Protein AF-A0A9P6FYV0-F1 (afdb_monomer)

Radius of gyration: 47.53 Å; Cα contacts (8 Å, |Δi|>4): 33; chains: 1; bounding box: 135×74×133 Å

Sequence (295 aa):
MTLSSEIQSVQEVLNNLTNSIKSDTKLGLDDTFSSVIAQHNLAQAVQQAAQAAAQEAQNAQKPQAKSDEESQELVSQPQGQENQSQTAQSSQHHHQPGPHEELERIAQQHQQEQQHHQDQDQHQYQQQQDDSIAAQVIHVNSLESDSSSTLATVSIAATTPAPAVTKPVPGSDEWHRLRKDNHKEVERRRRENINDGITEISKMVPSSEKNKGSILKEAVKYIRTLQETNRQLSIEAEATVNLQFEKEKAILEKSVAETELQNLTARHEILKREYEELRQQVDEQQAAKKLKTEQ

Secondary structure (DSSP, 8-state):
--HHHHHHHHHHHHHHHHHHHHHHTTSSHHHHHHHHHHHHHHHHHHHHHHHHHHHHHHHTT----------------------------------PPPHHHHHHHHHHHHHHHHHHHHHHHHHHHHHHHHHHHHHHHHHTTS------------------------PPPTTSHHHHHHHHHHHHHHHHHHHHHHHHHHHHHHHHSTT--S-HHHHHHHHHHHHHHHHHHHHHHHHHHHHHHHHHHHHHHHHHHHHHHHHHHHHHHHHHHHHHHHHHHHHHHHHHHHHHHHHHH--

Foldseek 3Di:
DPPVVVVVVVVVVVVVVVVVVVVVVPPPPVVVVVVVVVVVVVVVVVVVVVVVVVVVVVVVPDDDDDDDDDDDDDDDDDDDDDDDDDDDDDDDDDDDDDPVVVVVVVVVVVVVVVVVVVVVVVVVVVVVVVVVVVVVVVPVVPPDDDDDDDDDDDDDDDDDDDPPPPQPDPPDPVNVVVVVVVVVVVVVVVVVVVVVVLVVLQVVFPPQDPDSVSSVVSSVVVVVVVVVVVVVVVVVVVVVVVVVVVVVVVVVVVVVVVVVVVVVVVVVVVVVVVVVVVVVVVVVVVVVVVVVVVD

Organism: NCBI:txid979761

pLDDT: mean 70.6, std 23.41, range [25.17, 98.44]

Structure (mmCIF, N/CA/C/O backbone):
data_AF-A0A9P6FYV0-F1
#
_entry.id   AF-A0A9P6FYV0-F1
#
loop_
_atom_site.group_PDB
_atom_site.id
_atom_site.type_symbol
_atom_site.label_atom_id
_atom_site.label_alt_id
_atom_site.label_comp_id
_atom_site.label_asym_id
_atom_site.label_entity_id
_atom_site.label_seq_id
_atom_site.pdbx_PDB_ins_code
_atom_site.Cartn_x
_atom_site.Cartn_y
_atom_site.Cartn_z
_atom_site.occupancy
_atom_site.B_iso_or_equiv
_atom_site.auth_seq_id
_atom_site.auth_comp_id
_atom_site.auth_asym_id
_atom_site.auth_atom_id
_atom_site.pdbx_PDB_model_num
ATOM 1 N N . MET A 1 1 ? -41.228 -35.103 13.959 1.00 50.28 1 MET A N 1
ATOM 2 C CA . MET A 1 1 ? -39.991 -35.862 13.657 1.00 50.28 1 MET A CA 1
ATOM 3 C C . MET A 1 1 ? -38.904 -34.998 12.989 1.00 50.28 1 MET A C 1
ATOM 5 O O . MET A 1 1 ? -37.963 -35.555 12.454 1.00 50.28 1 MET A O 1
ATOM 9 N N . THR A 1 2 ? -38.969 -33.660 13.049 1.00 55.09 2 THR A N 1
ATOM 10 C CA . THR A 1 2 ? -38.123 -32.759 12.230 1.00 55.09 2 THR A CA 1
ATOM 11 C C . THR A 1 2 ? -36.984 -32.064 12.987 1.00 55.09 2 THR A C 1
ATOM 13 O O . THR A 1 2 ? -35.970 -31.744 12.387 1.00 55.09 2 THR A O 1
ATOM 16 N N . LEU A 1 3 ? -37.090 -31.898 14.309 1.00 48.34 3 LEU A N 1
ATOM 17 C CA . LEU A 1 3 ? -36.063 -31.204 15.105 1.00 48.34 3 LEU A CA 1
ATOM 18 C C . LEU A 1 3 ? -34.785 -32.033 15.319 1.00 48.34 3 LEU A C 1
ATOM 20 O O . LEU A 1 3 ? -33.700 -31.483 15.468 1.00 48.34 3 LEU A O 1
ATOM 24 N N . SER A 1 4 ? -34.887 -33.366 15.315 1.00 51.41 4 SER A N 1
ATOM 25 C CA . SER A 1 4 ? -33.730 -34.233 15.583 1.00 51.41 4 SER A CA 1
ATOM 26 C C . SER A 1 4 ? -32.768 -34.335 14.393 1.00 51.41 4 SER A C 1
ATOM 28 O O . SER A 1 4 ? -31.579 -34.551 14.604 1.00 51.41 4 SER A O 1
ATOM 30 N N . SER A 1 5 ? -33.263 -34.163 13.161 1.00 55.72 5 SER A N 1
ATOM 31 C CA . SER A 1 5 ? -32.440 -34.189 11.944 1.00 55.72 5 SER A CA 1
ATOM 32 C C . SER A 1 5 ? -31.673 -32.883 11.728 1.00 55.72 5 SER A C 1
ATOM 34 O O . SER A 1 5 ? -30.538 -32.911 11.264 1.00 55.72 5 SER A O 1
ATOM 36 N N . GLU A 1 6 ? -32.254 -31.742 12.110 1.00 55.97 6 GLU A N 1
ATOM 37 C CA . GLU A 1 6 ? -31.576 -30.438 12.036 1.00 55.97 6 GLU A CA 1
ATOM 38 C C . GLU A 1 6 ? -30.438 -30.334 13.057 1.00 55.97 6 GLU A C 1
ATOM 40 O O . GLU A 1 6 ? -29.355 -29.856 12.725 1.00 55.97 6 GLU A O 1
ATOM 45 N N . ILE A 1 7 ? -30.628 -30.873 14.267 1.00 59.06 7 ILE A N 1
ATOM 46 C CA . ILE A 1 7 ? -29.569 -30.917 15.286 1.00 59.06 7 ILE A CA 1
ATOM 47 C C . ILE A 1 7 ? -28.408 -31.813 14.829 1.00 59.06 7 ILE A C 1
ATOM 49 O O . ILE A 1 7 ? -27.253 -31.422 14.975 1.00 59.06 7 ILE A O 1
ATOM 53 N N . GLN A 1 8 ? -28.691 -32.965 14.209 1.00 57.41 8 GLN A N 1
ATOM 54 C CA . GLN A 1 8 ? -27.646 -33.841 13.662 1.00 57.41 8 GLN A CA 1
ATOM 55 C C . GLN A 1 8 ? -26.836 -33.163 12.547 1.00 57.41 8 GLN A C 1
ATOM 57 O O . GLN A 1 8 ? -25.613 -33.287 12.534 1.00 57.41 8 GLN A O 1
ATOM 62 N N . SER A 1 9 ? -27.486 -32.383 11.678 1.00 70.12 9 SER A N 1
ATOM 63 C CA . SER A 1 9 ? -26.811 -31.631 10.612 1.00 70.12 9 SER A CA 1
ATOM 64 C C . SER A 1 9 ? -25.882 -30.539 11.158 1.00 70.12 9 SER A C 1
ATOM 66 O O . SER A 1 9 ? -24.740 -30.417 10.715 1.00 70.12 9 SER A O 1
ATOM 68 N N . VAL A 1 10 ? -26.315 -29.788 12.176 1.00 67.50 10 VAL A N 1
ATOM 69 C CA . VAL A 1 10 ? -25.477 -28.756 12.817 1.00 67.50 10 VAL A CA 1
ATOM 70 C C . VAL A 1 10 ? -24.271 -29.382 13.524 1.00 67.50 10 VAL A C 1
ATOM 72 O O . VAL A 1 10 ? -23.160 -28.854 13.459 1.00 67.50 10 VAL A O 1
ATOM 75 N N . GLN A 1 11 ? -24.461 -30.538 14.158 1.00 66.50 11 GLN A N 1
ATOM 76 C CA . GLN A 1 11 ? -23.390 -31.256 14.847 1.00 66.50 11 GLN A CA 1
ATOM 77 C C . GLN A 1 11 ? -22.351 -31.825 13.866 1.00 66.50 11 GLN A C 1
ATOM 79 O O . GLN A 1 11 ? -21.157 -31.837 14.165 1.00 66.50 11 GLN A O 1
ATOM 84 N N . GLU A 1 12 ? -22.780 -32.229 12.671 1.00 73.56 12 GLU A N 1
ATOM 85 C CA . GLU A 1 12 ? -21.902 -32.685 11.591 1.00 73.56 12 GLU A CA 1
ATOM 86 C C . GLU A 1 12 ? -21.072 -31.533 10.997 1.00 73.56 12 GLU A C 1
ATOM 88 O O . GLU A 1 12 ? -19.865 -31.679 10.789 1.00 73.56 12 GLU A O 1
ATOM 93 N N . VAL A 1 13 ? -21.670 -30.346 10.834 1.00 70.94 13 VAL A N 1
ATOM 94 C CA . VAL A 1 13 ? -20.957 -29.130 10.399 1.00 70.94 13 VAL A CA 1
ATOM 95 C C . VAL A 1 13 ? -19.906 -28.699 11.426 1.00 70.94 13 VAL A C 1
ATOM 97 O O . VAL A 1 13 ? -18.770 -28.400 11.054 1.00 70.94 13 VAL A O 1
ATOM 100 N N . LEU A 1 14 ? -20.238 -28.723 12.721 1.00 70.25 14 LEU A N 1
ATOM 101 C CA . LEU A 1 14 ? -19.297 -28.373 13.792 1.00 70.25 14 LEU A CA 1
ATOM 102 C C . LEU A 1 14 ? -18.139 -29.372 13.907 1.00 70.25 14 LEU A C 1
ATOM 104 O O . LEU A 1 14 ? -16.990 -28.969 14.118 1.00 70.25 14 LEU A O 1
ATOM 108 N N . ASN A 1 15 ? -18.413 -30.663 13.719 1.00 68.69 15 ASN A N 1
ATOM 109 C CA . ASN A 1 15 ? -17.375 -31.692 13.715 1.00 68.69 15 ASN A CA 1
ATOM 110 C C . ASN A 1 15 ? -16.439 -31.550 12.507 1.00 68.69 15 ASN A C 1
ATOM 112 O O . ASN A 1 15 ? -15.223 -31.662 12.665 1.00 68.69 15 ASN A O 1
ATOM 116 N N . ASN A 1 16 ? -16.970 -31.225 11.325 1.00 69.88 16 ASN A N 1
ATOM 117 C CA . ASN A 1 16 ? -16.156 -30.969 10.135 1.00 69.88 16 ASN A CA 1
ATOM 118 C C . ASN A 1 16 ? -15.290 -29.712 10.282 1.00 69.88 16 ASN A C 1
ATOM 120 O O . ASN A 1 16 ? -14.105 -29.748 9.950 1.00 69.88 16 ASN A O 1
ATOM 124 N N . LEU A 1 17 ? -15.830 -28.636 10.861 1.00 61.69 17 LEU A N 1
ATOM 125 C CA . LEU A 1 17 ? -15.068 -27.413 11.125 1.00 61.69 17 LEU A CA 1
ATOM 126 C C . LEU A 1 17 ? -13.945 -27.657 12.147 1.00 61.69 17 LEU A C 1
ATOM 128 O O . LEU A 1 17 ? -12.808 -27.238 11.941 1.00 61.69 17 LEU A O 1
ATOM 132 N N . THR A 1 18 ? -14.232 -28.417 13.207 1.00 68.56 18 THR A N 1
ATOM 133 C CA . THR A 1 18 ? -13.240 -28.786 14.232 1.00 68.56 18 THR A CA 1
ATOM 134 C C . THR A 1 18 ? -12.126 -29.664 13.659 1.00 68.56 18 THR A C 1
ATOM 136 O O . THR A 1 18 ? -10.959 -29.497 14.016 1.00 68.56 18 THR A O 1
ATOM 139 N N . ASN A 1 19 ? -12.461 -30.588 12.755 1.00 61.38 19 ASN A N 1
ATOM 140 C CA . ASN A 1 19 ? -11.474 -31.435 12.090 1.00 61.38 19 ASN A CA 1
ATOM 141 C C . ASN A 1 19 ? -10.617 -30.646 11.086 1.00 61.38 19 ASN A C 1
ATOM 143 O O . ASN A 1 19 ? -9.415 -30.890 11.030 1.00 61.38 19 ASN A O 1
ATOM 147 N N . SER A 1 20 ? -11.192 -29.660 10.384 1.00 61.47 20 SER A N 1
ATOM 148 C CA . SER A 1 20 ? -10.453 -28.760 9.482 1.00 61.47 20 SER A CA 1
ATOM 149 C C . SER A 1 20 ? -9.452 -27.876 10.239 1.00 61.47 20 SER A C 1
ATOM 151 O O . SER A 1 20 ? -8.295 -27.761 9.845 1.00 61.47 20 SER A O 1
ATOM 153 N N . ILE A 1 21 ? -9.853 -27.326 11.391 1.00 57.94 21 ILE A N 1
ATOM 154 C CA . ILE A 1 21 ? -8.973 -26.508 12.246 1.00 57.94 21 ILE A CA 1
ATOM 155 C C . ILE A 1 21 ? -7.830 -27.357 12.839 1.00 57.94 21 ILE A C 1
ATOM 157 O O . ILE A 1 21 ? -6.688 -26.904 12.956 1.00 57.94 21 ILE A O 1
ATOM 161 N N . LYS A 1 22 ? -8.105 -28.623 13.179 1.00 57.41 22 LYS A N 1
ATOM 162 C CA . LYS A 1 22 ? -7.077 -29.566 13.654 1.00 57.41 22 LYS A CA 1
ATOM 163 C C . LYS A 1 22 ? -6.126 -30.039 12.552 1.00 57.41 22 LYS A C 1
ATOM 165 O O . LYS A 1 22 ? -5.000 -30.416 12.867 1.00 57.41 22 LYS A O 1
ATOM 170 N N . SER A 1 23 ? -6.545 -30.051 11.285 1.00 56.22 23 SER A N 1
ATOM 171 C CA . SER A 1 23 ? -5.646 -30.368 10.169 1.00 56.22 23 SER A CA 1
ATOM 172 C C . SER A 1 23 ? -4.775 -29.181 9.758 1.00 56.22 23 SER A C 1
ATOM 174 O O . SER A 1 23 ? -3.610 -29.398 9.427 1.00 56.22 23 SER A O 1
ATOM 176 N N . ASP A 1 24 ? -5.283 -27.948 9.858 1.00 49.06 24 ASP A N 1
ATOM 177 C CA . ASP A 1 24 ? -4.526 -26.735 9.501 1.00 49.06 24 ASP A CA 1
ATOM 178 C C . ASP A 1 24 ? -3.454 -26.370 10.538 1.00 49.06 24 ASP A C 1
ATOM 180 O O . ASP A 1 24 ? -2.375 -25.903 10.180 1.00 49.06 24 ASP A O 1
ATOM 184 N N . THR A 1 25 ? -3.668 -26.702 11.814 1.00 52.28 25 THR A N 1
ATOM 185 C CA . THR A 1 25 ? -2.643 -26.561 12.871 1.00 52.28 25 THR A CA 1
ATOM 186 C C . THR A 1 25 ? -1.465 -27.537 12.727 1.00 52.28 25 THR A C 1
ATOM 188 O O . THR A 1 25 ? -0.468 -27.405 13.429 1.00 52.28 25 THR A O 1
ATOM 191 N N . LYS A 1 26 ? -1.522 -28.504 11.798 1.00 48.66 26 LYS A N 1
ATOM 192 C CA . LYS A 1 26 ? -0.419 -29.445 11.527 1.00 48.66 26 LYS A CA 1
ATOM 193 C C . LYS A 1 26 ? 0.512 -28.993 10.390 1.00 48.66 26 LYS A C 1
ATOM 195 O O . LYS A 1 26 ? 1.487 -29.683 10.094 1.00 48.66 26 LYS A O 1
ATOM 200 N N . LEU A 1 27 ? 0.250 -27.846 9.761 1.00 49.62 27 LEU A N 1
ATOM 201 C CA . LEU A 1 27 ? 1.118 -27.257 8.738 1.00 49.62 27 LEU A CA 1
ATOM 202 C C . LEU A 1 27 ? 2.013 -26.162 9.338 1.00 49.62 27 LEU A C 1
ATOM 204 O O . LEU A 1 27 ? 1.786 -24.992 9.080 1.00 49.62 27 LEU A O 1
ATOM 208 N N . GLY A 1 28 ? 3.029 -26.546 10.122 1.00 50.47 28 GLY A N 1
ATOM 209 C CA . GLY A 1 28 ? 4.330 -25.851 10.278 1.00 50.47 28 GLY A CA 1
ATOM 210 C C . GLY A 1 28 ? 4.386 -24.324 10.493 1.00 50.47 28 GLY A C 1
ATOM 211 O O . GLY A 1 28 ? 5.438 -23.719 10.263 1.00 50.47 28 GLY A O 1
ATOM 212 N N . LEU A 1 29 ? 3.292 -23.680 10.895 1.00 52.44 29 LEU A N 1
ATOM 213 C CA . LEU A 1 29 ? 3.197 -22.224 11.026 1.00 52.44 29 LEU A CA 1
ATOM 214 C C . LEU A 1 29 ? 3.848 -21.724 12.321 1.00 52.44 29 LEU A C 1
ATOM 216 O O . LEU A 1 29 ? 4.407 -20.628 12.327 1.00 52.44 29 LEU A O 1
ATOM 220 N N . ASP A 1 30 ? 3.867 -22.541 13.375 1.00 56.38 30 ASP A N 1
ATOM 221 C CA . ASP A 1 30 ? 4.411 -22.164 14.685 1.00 56.38 30 ASP A CA 1
ATOM 222 C C . ASP A 1 30 ? 5.943 -22.012 14.677 1.00 56.38 30 ASP A C 1
ATOM 224 O O . ASP A 1 30 ? 6.475 -21.060 15.254 1.00 56.38 30 ASP A O 1
ATOM 228 N N . ASP A 1 31 ? 6.656 -22.884 13.953 1.00 53.81 31 ASP A N 1
ATOM 229 C CA . ASP A 1 31 ? 8.121 -22.821 13.830 1.00 53.81 31 ASP A CA 1
ATOM 230 C C . ASP A 1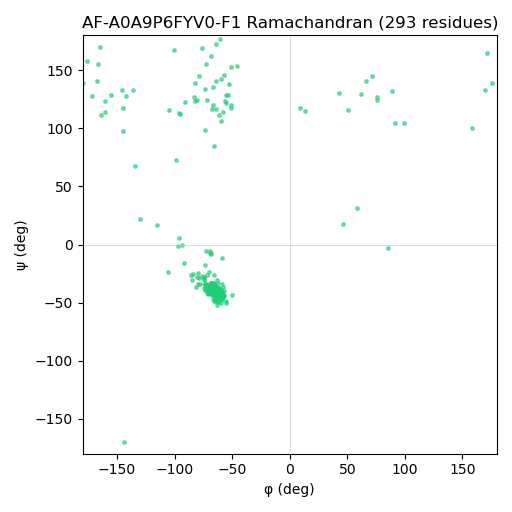 31 ? 8.566 -21.678 12.909 1.00 53.81 31 ASP A C 1
ATOM 232 O O . ASP A 1 31 ? 9.546 -20.983 13.188 1.00 53.81 31 ASP A O 1
ATOM 236 N N . THR A 1 32 ? 7.816 -21.430 11.833 1.00 60.78 32 THR A N 1
ATOM 237 C CA . THR A 1 32 ? 8.132 -20.363 10.873 1.00 60.78 32 THR A CA 1
ATOM 238 C C . THR A 1 32 ? 7.870 -18.987 11.483 1.00 60.78 32 THR A C 1
ATOM 240 O O . THR A 1 32 ? 8.700 -18.087 11.367 1.00 60.78 32 THR A O 1
ATOM 243 N N . PHE A 1 33 ? 6.754 -18.818 12.196 1.00 55.19 33 PHE A N 1
ATOM 244 C CA . PHE A 1 33 ? 6.418 -17.552 12.844 1.00 55.19 33 PHE A CA 1
ATOM 245 C C . PHE A 1 33 ? 7.340 -17.254 14.035 1.00 55.19 33 PHE A C 1
ATOM 247 O O . PHE A 1 33 ? 7.844 -16.137 14.158 1.00 55.19 33 PHE A O 1
ATOM 254 N N . SER A 1 34 ? 7.660 -18.265 14.851 1.00 63.75 34 SER A N 1
ATOM 255 C CA . SER A 1 34 ? 8.643 -18.120 15.934 1.00 63.75 34 SER A CA 1
ATOM 256 C C . SER A 1 34 ? 10.040 -17.791 15.400 1.00 63.75 34 SER A C 1
ATOM 258 O O . SER A 1 34 ? 10.733 -16.949 15.973 1.00 63.75 34 SER A O 1
ATOM 260 N N . SER A 1 35 ? 10.442 -18.392 14.273 1.00 64.62 35 SER A N 1
ATOM 261 C CA . SER A 1 35 ? 11.709 -18.082 13.602 1.00 64.62 35 SER A CA 1
ATOM 262 C C . SER A 1 35 ? 11.748 -16.643 13.080 1.00 64.62 35 SER A C 1
ATOM 264 O O . SER A 1 35 ? 12.728 -15.940 13.323 1.00 64.62 35 SER A O 1
ATOM 266 N N . VAL A 1 36 ? 10.668 -16.163 12.454 1.00 72.19 36 VAL A N 1
ATOM 267 C CA . VAL A 1 36 ? 10.564 -14.780 11.960 1.00 72.19 36 VAL A CA 1
ATOM 268 C C . VAL A 1 36 ? 10.616 -13.767 13.108 1.00 72.19 36 VAL A C 1
ATOM 270 O O . VAL A 1 36 ? 11.327 -12.767 13.004 1.00 72.19 36 VAL A O 1
ATOM 273 N N . ILE A 1 37 ? 9.942 -14.034 14.231 1.00 69.69 37 ILE A N 1
ATOM 274 C CA . ILE A 1 37 ? 10.006 -13.167 15.419 1.00 69.69 37 ILE A CA 1
ATOM 275 C C . ILE A 1 37 ? 11.409 -13.173 16.036 1.00 69.69 37 ILE A C 1
ATOM 277 O O . ILE A 1 37 ? 11.942 -12.110 16.364 1.00 69.69 37 ILE A O 1
ATOM 281 N N . ALA A 1 38 ? 12.049 -14.339 16.151 1.00 67.81 38 ALA A N 1
ATOM 282 C CA . ALA A 1 38 ? 13.421 -14.432 16.647 1.00 67.81 38 ALA A CA 1
ATOM 283 C C . ALA A 1 38 ? 14.406 -13.668 15.744 1.00 67.81 38 ALA A C 1
ATOM 285 O O . ALA A 1 38 ? 15.284 -12.957 16.238 1.00 67.81 38 ALA A O 1
ATOM 286 N N . GLN A 1 39 ? 14.225 -13.754 14.424 1.00 69.62 39 GLN A N 1
ATOM 287 C CA . GLN A 1 39 ? 15.049 -13.055 13.441 1.00 69.62 39 GLN A CA 1
ATOM 288 C C . GLN A 1 39 ? 14.826 -11.534 13.482 1.00 69.62 39 GLN A C 1
ATOM 290 O O . GLN A 1 39 ? 15.790 -10.772 13.388 1.00 69.62 39 GLN A O 1
ATOM 295 N N . HIS A 1 40 ? 13.586 -11.084 13.699 1.00 78.88 40 HIS A N 1
ATOM 296 C CA . HIS A 1 40 ? 13.256 -9.669 13.876 1.00 78.88 40 HIS A CA 1
ATOM 297 C C . HIS A 1 40 ? 13.882 -9.083 15.152 1.00 78.88 40 HIS A C 1
ATOM 299 O O . HIS A 1 40 ? 14.506 -8.021 15.106 1.00 78.88 40 HIS A O 1
ATOM 305 N N . ASN A 1 41 ? 13.796 -9.802 16.274 1.00 77.06 41 ASN A N 1
ATOM 306 C CA . ASN A 1 41 ? 14.374 -9.366 17.547 1.00 77.06 41 ASN A CA 1
ATOM 307 C C . ASN A 1 41 ? 15.910 -9.309 17.494 1.00 77.06 41 ASN A C 1
ATOM 309 O O . ASN A 1 41 ? 16.514 -8.367 18.007 1.00 77.06 41 ASN A O 1
ATOM 313 N N . LEU A 1 42 ? 16.551 -10.277 16.827 1.00 78.88 42 LEU A N 1
ATOM 314 C CA . LEU A 1 42 ? 18.002 -10.269 16.627 1.00 78.88 42 LEU A CA 1
ATOM 315 C C . LEU A 1 42 ? 18.445 -9.084 15.755 1.00 78.88 42 LEU A C 1
ATOM 317 O O . LEU A 1 42 ? 19.424 -8.413 16.083 1.00 78.88 42 LEU A O 1
ATOM 321 N N . ALA A 1 43 ? 17.709 -8.788 14.680 1.00 75.19 43 ALA A N 1
ATOM 322 C CA . ALA A 1 43 ? 17.990 -7.640 13.822 1.00 75.19 43 ALA A CA 1
ATOM 323 C C . ALA A 1 43 ? 17.867 -6.306 14.583 1.00 75.19 43 ALA A C 1
ATOM 325 O O . ALA A 1 43 ? 18.736 -5.442 14.444 1.00 75.19 43 ALA A O 1
ATOM 326 N N . GLN A 1 44 ? 16.850 -6.158 15.442 1.00 81.94 44 GLN A N 1
ATOM 327 C CA . GLN A 1 44 ? 16.704 -4.974 16.297 1.00 81.94 44 GLN A CA 1
ATOM 328 C C . GLN A 1 44 ? 17.862 -4.821 17.293 1.00 81.94 44 GLN A C 1
ATOM 330 O O . GLN A 1 44 ? 18.388 -3.718 17.446 1.00 81.94 44 GLN A O 1
ATOM 335 N N . ALA A 1 45 ? 18.304 -5.908 17.932 1.00 76.88 45 ALA A N 1
ATOM 336 C CA . ALA A 1 45 ? 19.421 -5.867 18.880 1.00 76.88 45 ALA A CA 1
ATOM 337 C C . ALA A 1 45 ? 20.743 -5.455 18.205 1.00 76.88 45 ALA A C 1
ATOM 339 O O . ALA A 1 45 ? 21.487 -4.629 18.737 1.00 76.88 45 ALA A O 1
ATOM 340 N N . VAL A 1 46 ? 21.012 -5.969 16.999 1.00 80.06 46 VAL A N 1
ATOM 341 C CA . VAL A 1 46 ? 22.193 -5.585 16.204 1.00 80.06 46 VAL A CA 1
ATOM 342 C C . VAL A 1 46 ? 22.134 -4.106 15.810 1.00 80.06 46 VAL A C 1
ATOM 344 O O . VAL A 1 46 ? 23.144 -3.404 15.884 1.00 80.06 46 VAL A O 1
ATOM 347 N N . GLN A 1 47 ? 20.954 -3.603 15.446 1.00 77.81 47 GLN A N 1
ATOM 348 C CA . GLN A 1 47 ? 20.773 -2.201 15.077 1.00 77.81 47 GLN A CA 1
ATOM 349 C C . GLN A 1 47 ? 20.970 -1.253 16.272 1.00 77.81 47 GLN A C 1
ATOM 351 O O . GLN A 1 47 ? 21.598 -0.204 16.118 1.00 77.81 47 GLN A O 1
ATOM 356 N N . GLN A 1 48 ? 20.510 -1.635 17.466 1.00 78.81 48 GLN A N 1
ATOM 357 C CA . GLN A 1 48 ? 20.740 -0.873 18.699 1.00 78.81 48 GLN A CA 1
ATOM 358 C C . GLN A 1 48 ? 22.220 -0.869 19.108 1.00 78.81 48 GLN A C 1
ATOM 360 O O . GLN A 1 48 ? 22.754 0.184 19.458 1.00 78.81 48 GLN A O 1
ATOM 365 N N . ALA A 1 49 ? 22.915 -2.007 18.995 1.00 75.25 49 ALA A N 1
ATOM 366 C CA . ALA A 1 49 ? 24.348 -2.092 19.280 1.00 75.25 49 ALA A CA 1
ATOM 367 C C . ALA A 1 49 ? 25.187 -1.232 18.315 1.00 75.25 49 ALA A C 1
ATOM 369 O O . ALA A 1 49 ? 26.110 -0.538 18.742 1.00 75.25 49 ALA A O 1
ATOM 370 N N . ALA A 1 50 ? 24.831 -1.210 17.026 1.00 74.94 50 ALA A N 1
ATOM 371 C CA . ALA A 1 50 ? 25.490 -0.362 16.034 1.00 74.94 50 ALA A CA 1
ATOM 372 C C . ALA A 1 50 ? 25.278 1.139 16.308 1.00 74.94 50 ALA A C 1
ATOM 374 O O . ALA A 1 50 ? 26.198 1.940 16.136 1.00 74.94 50 ALA A O 1
ATOM 375 N N . GLN A 1 51 ? 24.086 1.528 16.772 1.00 76.50 51 GLN A N 1
ATOM 376 C CA . GLN A 1 51 ? 23.792 2.910 17.161 1.00 76.50 51 GLN A CA 1
ATOM 377 C C . GLN A 1 51 ? 24.551 3.332 18.427 1.00 76.50 51 GLN A C 1
ATOM 379 O O . GLN A 1 51 ? 25.066 4.448 18.472 1.00 76.50 51 GLN A O 1
ATOM 384 N N . ALA A 1 52 ? 24.680 2.443 19.417 1.00 75.81 52 ALA A N 1
ATOM 385 C CA . ALA A 1 52 ? 25.463 2.699 20.627 1.00 75.81 52 ALA A CA 1
ATOM 386 C C . ALA A 1 52 ? 26.960 2.880 20.312 1.00 75.81 52 ALA A C 1
ATOM 388 O O . ALA A 1 52 ? 27.564 3.858 20.751 1.00 75.81 52 ALA A O 1
ATOM 389 N N . ALA A 1 53 ? 27.532 2.019 19.463 1.00 73.75 53 ALA A N 1
ATOM 390 C CA . ALA A 1 53 ? 28.925 2.140 19.023 1.00 73.75 53 ALA A CA 1
ATOM 391 C C . ALA A 1 53 ? 29.183 3.433 18.220 1.00 73.75 53 ALA A C 1
ATOM 393 O O . ALA A 1 53 ? 30.228 4.069 18.366 1.00 73.75 53 ALA A O 1
ATOM 394 N N . ALA A 1 54 ? 28.216 3.870 17.404 1.00 73.44 54 ALA A N 1
ATOM 395 C CA . ALA A 1 54 ? 28.307 5.134 16.674 1.00 73.44 54 ALA A CA 1
ATOM 396 C C . ALA A 1 54 ? 28.248 6.363 17.604 1.00 73.44 54 ALA A C 1
ATOM 398 O O . ALA A 1 54 ? 28.920 7.363 17.342 1.00 73.44 54 ALA A O 1
ATOM 399 N N . GLN A 1 55 ? 27.484 6.291 18.699 1.00 72.62 55 GLN A N 1
ATOM 400 C CA . GLN A 1 55 ? 27.450 7.340 19.723 1.00 72.62 55 GLN A CA 1
ATOM 401 C C . GLN A 1 55 ? 28.755 7.395 20.528 1.00 72.62 55 GLN A C 1
ATOM 403 O O . GLN A 1 55 ? 29.251 8.488 20.797 1.00 72.62 55 GLN A O 1
ATOM 408 N N . GLU A 1 56 ? 29.356 6.247 20.849 1.00 68.94 56 GLU A N 1
ATOM 409 C CA . GLU A 1 56 ? 30.657 6.167 21.531 1.00 68.94 56 GLU A CA 1
ATOM 410 C C . GLU A 1 56 ? 31.790 6.761 20.677 1.00 68.94 56 GLU A C 1
ATOM 412 O O . GLU A 1 56 ? 32.598 7.549 21.174 1.00 68.94 56 GLU A O 1
ATOM 417 N N . ALA A 1 57 ? 31.783 6.488 19.368 1.00 65.19 57 ALA A N 1
ATOM 418 C CA . ALA A 1 57 ? 32.731 7.073 18.420 1.00 65.19 57 ALA A CA 1
ATOM 419 C C . ALA A 1 57 ? 32.575 8.601 18.280 1.00 65.19 57 ALA A C 1
ATOM 421 O O . ALA A 1 57 ? 33.571 9.310 18.145 1.00 65.19 57 ALA A O 1
ATOM 422 N N . GLN A 1 58 ? 31.348 9.131 18.363 1.00 62.69 58 GLN A N 1
ATOM 423 C CA . GLN A 1 58 ? 31.111 10.582 18.354 1.00 62.69 58 GLN A CA 1
ATOM 424 C C . GLN A 1 58 ? 31.495 11.260 19.680 1.00 62.69 58 GLN A C 1
ATOM 426 O O . GLN A 1 58 ? 31.909 12.420 19.676 1.00 62.69 58 GLN A O 1
ATOM 431 N N . ASN A 1 59 ? 31.405 10.553 20.811 1.00 57.84 59 ASN A N 1
ATOM 432 C CA . ASN A 1 59 ? 31.748 11.104 22.125 1.00 57.84 59 ASN A CA 1
ATOM 433 C C . ASN A 1 59 ? 33.269 11.124 22.389 1.00 57.84 59 ASN A C 1
ATOM 435 O O . ASN A 1 59 ? 33.750 11.976 23.135 1.00 57.84 59 ASN A O 1
ATOM 439 N N . ALA A 1 60 ? 34.042 10.254 21.727 1.00 56.75 60 ALA A N 1
ATOM 440 C CA . ALA A 1 60 ? 35.508 10.218 21.803 1.00 56.75 60 ALA A CA 1
ATOM 441 C C . ALA A 1 60 ? 36.216 11.373 21.057 1.00 56.75 60 ALA A C 1
ATOM 443 O O . ALA A 1 60 ? 37.435 11.507 21.146 1.00 56.75 60 ALA A O 1
ATOM 444 N N . GLN A 1 61 ? 35.476 12.224 20.333 1.00 50.69 61 GLN A N 1
ATOM 445 C CA . GLN A 1 61 ? 36.039 13.272 19.470 1.00 50.69 61 GLN A CA 1
ATOM 446 C C . GLN A 1 61 ? 35.711 14.708 19.915 1.00 50.69 61 GLN A C 1
ATOM 448 O O . GLN A 1 61 ? 35.894 15.658 19.151 1.00 50.69 61 GLN A O 1
ATOM 453 N N . LYS A 1 62 ? 35.273 14.900 21.167 1.00 42.72 62 LYS A N 1
ATOM 454 C CA . LYS A 1 62 ? 35.068 16.230 21.760 1.00 42.72 62 LYS A CA 1
ATOM 455 C C . LYS A 1 62 ? 36.299 16.644 22.589 1.00 42.72 62 LYS A C 1
ATOM 457 O O . LYS A 1 62 ? 36.542 16.035 23.628 1.00 42.72 62 LYS A O 1
ATOM 462 N N . PRO A 1 63 ? 37.074 17.675 22.196 1.00 43.31 63 PRO A N 1
ATOM 463 C CA . PRO A 1 63 ? 38.178 18.163 23.018 1.00 43.31 63 PRO A CA 1
ATOM 464 C C . PRO A 1 63 ? 37.635 18.792 24.311 1.00 43.31 63 PRO A C 1
ATOM 466 O O . PRO A 1 63 ? 36.851 19.744 24.271 1.00 43.31 63 PRO A O 1
ATOM 469 N N . GLN A 1 64 ? 38.039 18.243 25.461 1.00 35.44 64 GLN A N 1
ATOM 470 C CA . GLN A 1 64 ? 37.787 18.825 26.779 1.00 35.44 64 GLN A CA 1
ATOM 471 C C . GLN A 1 64 ? 38.515 20.169 26.895 1.00 35.44 64 GLN A C 1
ATOM 473 O O . GLN A 1 64 ? 39.741 20.239 26.862 1.00 35.44 64 GLN A O 1
ATOM 478 N N . ALA A 1 65 ? 37.744 21.243 27.048 1.00 34.91 65 ALA A N 1
ATOM 479 C CA . ALA A 1 65 ? 38.239 22.561 27.407 1.00 34.91 65 ALA A CA 1
ATOM 480 C C . ALA A 1 65 ? 37.909 22.851 28.879 1.00 34.91 65 ALA A C 1
ATOM 482 O O . ALA A 1 65 ? 36.735 23.023 29.196 1.00 34.91 65 ALA A O 1
ATOM 483 N N . LYS A 1 66 ? 38.977 22.997 29.686 1.00 37.41 66 LYS A N 1
ATOM 484 C CA . LYS A 1 66 ? 39.078 23.636 31.023 1.00 37.41 66 LYS A CA 1
ATOM 485 C C . LYS A 1 66 ? 38.309 22.921 32.154 1.00 37.41 66 LYS A C 1
ATOM 487 O O . LYS A 1 66 ? 37.226 22.408 31.936 1.00 37.41 66 LYS A O 1
ATOM 492 N N . SER A 1 67 ? 38.817 22.818 33.377 1.00 34.44 67 SER A N 1
ATOM 493 C CA . SER A 1 67 ? 39.617 23.756 34.174 1.00 34.44 67 SER A CA 1
ATOM 494 C C . SER A 1 67 ? 40.196 23.023 35.385 1.00 34.44 67 SER A C 1
ATOM 496 O O . SER A 1 67 ? 39.433 22.296 36.004 1.00 34.44 67 SER A O 1
ATOM 498 N N . ASP A 1 68 ? 41.442 23.302 35.769 1.00 33.09 68 ASP A N 1
ATOM 499 C CA . ASP A 1 68 ? 41.862 23.239 37.173 1.00 33.09 68 ASP A CA 1
ATOM 500 C C . ASP A 1 68 ? 42.845 24.385 37.455 1.00 33.09 68 ASP A C 1
ATOM 502 O O . ASP A 1 68 ? 43.787 24.636 36.697 1.00 33.09 68 ASP A O 1
ATOM 506 N N . GLU A 1 69 ? 42.522 25.128 38.510 1.00 35.88 69 GLU A N 1
ATOM 507 C CA . GLU A 1 69 ? 43.338 26.132 39.183 1.00 35.88 69 GLU A CA 1
ATOM 508 C C . GLU A 1 69 ? 44.439 25.442 39.998 1.00 35.88 69 GLU A C 1
ATOM 510 O O . GLU A 1 69 ? 44.130 24.554 40.779 1.00 35.88 69 GLU A O 1
ATOM 515 N N . GLU A 1 70 ? 45.686 25.911 39.915 1.00 33.59 70 GLU A N 1
ATOM 516 C CA . GLU A 1 70 ? 46.477 26.246 41.108 1.00 33.59 70 GLU A CA 1
ATOM 517 C C . GLU A 1 70 ? 47.727 27.061 40.741 1.00 33.59 70 GLU A C 1
ATOM 519 O O . GLU A 1 70 ? 48.179 27.098 39.598 1.00 33.59 70 GLU A O 1
ATOM 524 N N . SER A 1 71 ? 48.193 27.827 41.721 1.00 31.02 71 SER A N 1
ATOM 525 C CA . SER A 1 71 ? 48.944 29.073 41.574 1.00 31.02 71 SER A CA 1
ATOM 526 C C . SER A 1 71 ? 50.462 28.923 41.762 1.00 31.02 71 SER A C 1
ATOM 528 O O . SER A 1 71 ? 50.909 27.972 42.387 1.00 31.02 71 SER A O 1
ATOM 530 N N . GLN A 1 72 ? 51.188 29.989 41.372 1.00 30.28 72 GLN A N 1
ATOM 531 C CA . GLN A 1 72 ? 52.571 30.361 41.760 1.00 30.28 72 GLN A CA 1
ATOM 532 C C . GLN A 1 72 ? 53.663 29.513 41.064 1.00 30.28 72 GLN A C 1
ATOM 534 O O . GLN A 1 72 ? 53.588 28.301 41.019 1.00 30.28 72 GLN A O 1
ATOM 539 N N . GLU A 1 73 ? 54.681 30.064 40.396 1.00 31.67 73 GLU A N 1
ATOM 540 C CA . GLU A 1 73 ? 55.661 31.033 40.890 1.00 31.67 73 GLU A CA 1
ATOM 541 C C . GLU A 1 73 ? 56.447 31.704 39.727 1.00 31.67 73 GLU A C 1
ATOM 543 O O . GLU A 1 73 ? 56.347 31.342 38.557 1.00 31.67 73 GLU A O 1
ATOM 548 N N . LEU A 1 74 ? 57.204 32.732 40.099 1.00 31.00 74 LEU A N 1
ATOM 549 C CA . LEU A 1 74 ? 57.939 33.747 39.345 1.00 31.00 74 LEU A CA 1
ATOM 550 C C . LEU A 1 74 ? 59.016 33.286 38.317 1.00 31.00 74 LEU A C 1
ATOM 552 O O . LEU A 1 74 ? 59.868 32.461 38.616 1.00 31.00 74 LEU A O 1
ATOM 556 N N . VAL A 1 75 ? 59.106 34.080 37.232 1.00 29.88 75 VAL A N 1
ATOM 557 C CA . VAL A 1 75 ? 60.329 34.743 36.694 1.00 29.88 75 VAL A CA 1
ATOM 558 C C . VAL A 1 75 ? 61.255 34.031 35.672 1.00 29.88 75 VAL A C 1
ATOM 560 O O . VAL A 1 75 ? 61.760 32.937 35.875 1.00 29.88 75 VAL A O 1
ATOM 563 N N . SER A 1 76 ? 61.565 34.825 34.628 1.00 29.52 76 SER A N 1
ATOM 564 C CA . SER A 1 76 ? 62.733 34.839 33.716 1.00 29.52 76 SER A CA 1
ATOM 565 C C . SER A 1 76 ? 62.730 34.048 32.393 1.00 29.52 76 SER A C 1
ATOM 567 O O . SER A 1 76 ? 63.015 32.861 32.318 1.00 29.52 76 SER A O 1
ATOM 569 N N . GLN A 1 77 ? 62.555 34.819 31.312 1.00 26.11 77 GLN A N 1
ATOM 570 C CA . GLN A 1 77 ? 63.275 34.739 30.021 1.00 26.11 77 GLN A CA 1
ATOM 571 C C . GLN A 1 77 ? 64.806 34.965 30.214 1.00 26.11 77 GLN A C 1
ATOM 573 O O . GLN A 1 77 ? 65.167 35.415 31.303 1.00 26.11 77 GLN A O 1
ATOM 578 N N . PRO A 1 78 ? 65.707 34.881 29.197 1.00 43.34 78 PRO A N 1
ATOM 579 C CA . PRO A 1 78 ? 65.599 34.375 27.810 1.00 43.34 78 PRO A CA 1
ATOM 580 C C . PRO A 1 78 ? 66.885 33.640 27.284 1.00 43.34 78 PRO A C 1
ATOM 582 O O . PRO A 1 78 ? 67.849 33.461 28.014 1.00 43.34 78 PRO A O 1
ATOM 585 N N . GLN A 1 79 ? 66.911 33.347 25.966 1.00 25.58 79 GLN A N 1
ATOM 586 C CA . GLN A 1 79 ? 68.085 33.082 25.085 1.00 25.58 79 GLN A CA 1
ATOM 587 C C . GLN A 1 79 ? 68.837 31.751 25.295 1.00 25.58 79 GLN A C 1
ATOM 589 O O . GLN A 1 79 ? 68.970 31.269 26.404 1.00 25.58 79 GLN A O 1
ATOM 594 N N . GLY A 1 80 ? 69.386 31.068 24.290 1.00 25.17 80 GLY A N 1
ATOM 595 C CA . GLY A 1 80 ? 69.596 31.284 22.857 1.00 25.17 80 GLY A CA 1
ATOM 596 C C . GLY A 1 80 ? 70.507 30.144 22.345 1.00 25.17 80 GLY A C 1
ATOM 597 O O . GLY A 1 80 ? 71.070 29.439 23.173 1.00 25.17 80 GLY A O 1
ATOM 598 N N . GLN A 1 81 ? 70.584 29.965 21.014 1.00 29.12 81 GLN A N 1
ATOM 599 C CA . GLN A 1 81 ? 71.786 29.635 20.197 1.00 29.12 81 GLN A CA 1
ATOM 600 C C . GLN A 1 81 ? 72.774 28.564 20.740 1.00 29.12 81 GLN A C 1
ATOM 602 O O . GLN A 1 81 ? 73.256 28.661 21.851 1.00 29.12 81 GLN A O 1
ATOM 607 N N . GLU A 1 82 ? 73.235 27.528 20.035 1.00 28.27 82 GLU A N 1
ATOM 608 C CA . GLU A 1 82 ? 73.875 27.458 18.711 1.00 28.27 82 GLU A CA 1
ATOM 609 C C . GLU A 1 82 ? 74.419 26.005 18.573 1.00 28.27 82 GLU A C 1
ATOM 611 O O . GLU A 1 82 ? 74.849 25.411 19.554 1.00 28.27 82 GLU A O 1
ATOM 616 N N . ASN A 1 83 ? 74.191 25.325 17.446 1.00 28.95 83 ASN A N 1
ATOM 617 C CA . ASN A 1 83 ? 75.163 24.981 16.387 1.00 28.95 83 ASN A CA 1
ATOM 618 C C . ASN A 1 83 ? 76.175 23.832 16.646 1.00 28.95 83 ASN A C 1
ATOM 620 O O . ASN A 1 83 ? 77.028 23.922 17.514 1.00 28.95 83 ASN A O 1
ATOM 624 N N . GLN A 1 84 ? 76.136 22.863 15.711 1.00 31.17 84 GLN A N 1
ATOM 625 C CA . GLN A 1 84 ? 77.235 22.057 15.125 1.00 31.17 84 GLN A CA 1
ATOM 626 C C . GLN A 1 84 ? 78.053 21.149 16.073 1.00 31.17 84 GLN A C 1
ATOM 628 O O . GLN A 1 84 ? 78.644 21.581 17.049 1.00 31.17 84 GLN A O 1
ATOM 633 N N . SER A 1 85 ? 78.256 19.861 15.782 1.00 29.28 85 SER A N 1
ATOM 634 C CA . SER A 1 85 ? 79.179 19.398 14.733 1.00 29.28 85 SER A CA 1
ATOM 635 C C . SER A 1 85 ? 79.132 17.871 14.565 1.00 29.28 85 SER A C 1
ATOM 637 O O . SER A 1 85 ? 78.769 17.129 15.471 1.00 29.28 85 SER A O 1
ATOM 639 N N . GLN A 1 86 ? 79.563 17.445 13.382 1.00 34.22 86 GLN A N 1
ATOM 640 C CA . GLN A 1 86 ? 79.766 16.090 12.862 1.00 34.22 86 GLN A CA 1
ATOM 641 C C . GLN A 1 86 ? 80.613 15.173 13.767 1.00 34.22 86 GLN A C 1
ATOM 643 O O . GLN A 1 86 ? 81.531 15.657 14.418 1.00 34.22 86 GLN A O 1
ATOM 648 N N . THR A 1 87 ? 80.397 13.850 13.697 1.00 32.28 87 THR A N 1
ATOM 649 C CA . THR A 1 87 ? 81.425 12.812 13.421 1.00 32.28 87 THR A CA 1
ATOM 650 C C . THR A 1 87 ? 80.734 11.453 13.231 1.00 32.28 87 THR A C 1
ATOM 652 O O . THR A 1 87 ? 79.934 11.026 14.057 1.00 32.28 87 THR A O 1
ATOM 655 N N . ALA A 1 88 ? 81.033 10.781 12.120 1.00 35.03 88 ALA A N 1
ATOM 656 C CA . ALA A 1 88 ? 80.582 9.431 11.804 1.00 35.03 88 ALA A CA 1
ATOM 657 C C . ALA A 1 88 ? 81.472 8.377 12.480 1.00 35.03 88 ALA A C 1
ATOM 659 O O . ALA A 1 88 ? 82.691 8.510 12.411 1.00 35.03 88 ALA A O 1
ATOM 660 N N . GLN A 1 89 ? 80.887 7.301 13.024 1.00 32.50 89 GLN A N 1
ATOM 661 C CA . GLN A 1 89 ? 81.520 5.974 13.085 1.00 32.50 89 GLN A CA 1
ATOM 662 C C . GLN A 1 89 ? 80.505 4.853 13.396 1.00 32.50 89 GLN A C 1
ATOM 664 O O . GLN A 1 89 ? 79.941 4.765 14.478 1.00 32.50 89 GLN A O 1
ATOM 669 N N . SER A 1 90 ? 80.290 4.019 12.375 1.00 32.50 90 SER A N 1
ATOM 670 C CA . SER A 1 90 ? 79.964 2.584 12.364 1.00 32.50 90 SER A CA 1
ATOM 671 C C . SER A 1 90 ? 79.520 1.906 13.672 1.00 32.50 90 SER A C 1
ATOM 673 O O . SER A 1 90 ? 80.341 1.633 14.543 1.00 32.50 90 SER A O 1
ATOM 675 N N . SER A 1 91 ? 78.264 1.447 13.715 1.00 31.06 91 SER A N 1
ATOM 676 C CA . SER A 1 91 ? 77.862 0.212 14.411 1.00 31.06 91 SER A CA 1
ATOM 677 C C . SER A 1 91 ? 76.579 -0.346 13.787 1.00 31.06 91 SER A C 1
ATOM 679 O O . SER A 1 91 ? 75.609 0.375 13.572 1.00 31.06 91 SER A O 1
ATOM 681 N N . GLN A 1 92 ? 76.615 -1.631 13.437 1.00 44.31 92 GLN A N 1
ATOM 682 C CA . GLN A 1 92 ? 75.509 -2.404 12.876 1.00 44.31 92 GLN A CA 1
ATOM 683 C C . GLN A 1 92 ? 74.280 -2.347 13.793 1.00 44.31 92 GLN A C 1
ATOM 685 O O . GLN A 1 92 ? 74.345 -2.814 14.925 1.00 44.31 92 GLN A O 1
ATOM 690 N N . HIS A 1 93 ? 73.144 -1.865 13.285 1.00 36.50 93 HIS A N 1
ATOM 691 C CA . HIS A 1 93 ? 71.836 -2.230 13.823 1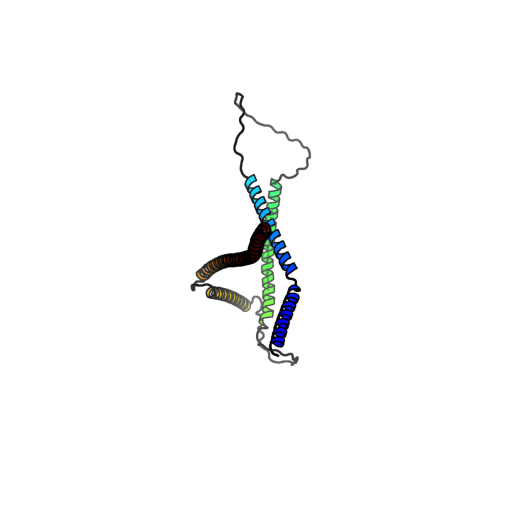.00 36.50 93 HIS A CA 1
ATOM 692 C C . HIS A 1 93 ? 70.788 -2.304 12.707 1.00 36.50 93 HIS A C 1
ATOM 694 O O . HIS A 1 93 ? 70.697 -1.457 11.821 1.00 36.50 93 HIS A O 1
ATOM 700 N N . HIS A 1 94 ? 70.038 -3.395 12.757 1.00 41.72 94 HIS A N 1
ATOM 701 C CA . HIS A 1 94 ? 68.879 -3.752 11.953 1.00 41.72 94 HIS A CA 1
ATOM 702 C C . HIS A 1 94 ? 67.850 -2.601 11.950 1.00 41.72 94 HIS A C 1
ATOM 704 O O . HIS A 1 94 ? 67.362 -2.232 13.015 1.00 41.72 94 HIS A O 1
ATOM 710 N N . HIS A 1 95 ? 67.548 -2.009 10.788 1.00 42.09 95 HIS A N 1
ATOM 711 C CA . HIS A 1 95 ? 66.531 -0.958 10.667 1.00 42.09 95 HIS A CA 1
ATOM 712 C C . HIS A 1 95 ? 65.203 -1.581 10.243 1.00 42.09 95 HIS A C 1
ATOM 714 O O . HIS A 1 95 ? 65.062 -2.086 9.131 1.00 42.09 95 HIS A O 1
ATOM 720 N N . GLN A 1 96 ? 64.242 -1.539 11.156 1.00 43.12 96 GLN A N 1
ATOM 721 C CA . GLN A 1 96 ? 62.833 -1.756 10.869 1.00 43.12 96 GLN A CA 1
ATOM 722 C C . GLN A 1 96 ? 62.272 -0.441 10.297 1.00 43.12 96 GLN A C 1
ATOM 724 O O . GLN A 1 96 ? 62.462 0.598 10.935 1.00 43.12 96 GLN A O 1
ATOM 729 N N . PRO A 1 97 ? 61.657 -0.435 9.099 1.00 45.69 97 PRO A N 1
ATOM 730 C CA . PRO A 1 97 ? 61.157 0.798 8.502 1.00 45.69 97 PRO A CA 1
ATOM 731 C C . PRO A 1 97 ? 60.003 1.349 9.343 1.00 45.69 97 PRO A C 1
ATOM 733 O O . PRO A 1 97 ? 59.137 0.607 9.806 1.00 45.69 97 PRO A O 1
ATOM 736 N N . GLY A 1 98 ? 60.022 2.660 9.582 1.00 49.12 98 GLY A N 1
ATOM 737 C CA . GLY A 1 98 ? 58.940 3.351 10.273 1.00 49.12 98 GLY A CA 1
ATOM 738 C C . GLY A 1 98 ? 57.659 3.386 9.425 1.00 49.12 98 GLY A C 1
ATOM 739 O O . GLY A 1 98 ? 57.723 3.247 8.201 1.00 49.12 98 GLY A O 1
ATOM 740 N N . PRO A 1 99 ? 56.495 3.653 10.045 1.00 58.81 99 PRO A N 1
ATOM 741 C CA . PRO A 1 99 ? 55.169 3.543 9.420 1.00 58.81 99 PRO A CA 1
ATOM 742 C C . PRO A 1 99 ? 54.951 4.426 8.176 1.00 58.81 99 PRO A C 1
ATOM 744 O O . PRO A 1 99 ? 53.976 4.241 7.455 1.00 58.81 99 PRO A O 1
ATOM 747 N N . HIS A 1 100 ? 55.847 5.377 7.897 1.00 50.31 100 HIS A N 1
ATOM 748 C CA . HIS A 1 100 ? 55.750 6.262 6.737 1.00 50.31 100 HIS A CA 1
ATOM 749 C C . HIS A 1 100 ? 56.334 5.651 5.450 1.00 50.31 100 HIS A C 1
ATOM 751 O O . HIS A 1 100 ? 55.845 5.928 4.360 1.00 50.31 100 HIS A O 1
ATOM 757 N N . GLU A 1 101 ? 57.350 4.794 5.563 1.00 56.56 101 GLU A N 1
ATOM 758 C CA . GLU A 1 101 ? 58.042 4.197 4.408 1.00 56.56 101 GLU A CA 1
ATOM 759 C C . GLU A 1 101 ? 57.324 2.925 3.915 1.00 56.56 101 GLU A C 1
ATOM 761 O O . GLU A 1 101 ? 57.354 2.586 2.731 1.00 56.56 101 GLU A O 1
ATOM 766 N N . GLU A 1 102 ? 56.604 2.250 4.817 1.00 56.03 102 GLU A N 1
ATOM 767 C CA . GLU A 1 102 ? 55.734 1.114 4.499 1.00 56.03 102 GLU A CA 1
ATOM 768 C C . GLU A 1 102 ? 54.491 1.552 3.708 1.00 56.03 102 GLU A C 1
ATOM 770 O O . GLU A 1 102 ? 54.143 0.918 2.712 1.00 56.03 102 GLU A O 1
ATOM 775 N N . LEU A 1 103 ? 53.882 2.692 4.065 1.00 61.34 103 LEU A N 1
ATOM 776 C CA . LEU A 1 103 ? 52.757 3.255 3.311 1.00 61.34 103 LEU A CA 1
ATOM 777 C C . LEU A 1 103 ? 53.137 3.606 1.866 1.00 61.34 103 LEU A C 1
ATOM 779 O O . LEU A 1 103 ? 52.346 3.397 0.948 1.00 61.34 103 LEU A O 1
ATOM 783 N N . GLU A 1 104 ? 54.347 4.120 1.655 1.00 69.00 104 GLU A N 1
ATOM 784 C CA . GLU A 1 104 ? 54.814 4.546 0.334 1.00 69.00 104 GLU A CA 1
ATOM 785 C C . GLU A 1 104 ? 55.145 3.345 -0.570 1.00 69.00 104 GLU A C 1
ATOM 787 O O . GLU A 1 104 ? 54.853 3.362 -1.770 1.00 69.00 104 GLU A O 1
ATOM 792 N N . ARG A 1 105 ? 55.633 2.240 0.015 1.00 73.12 105 ARG A N 1
ATOM 793 C CA . ARG A 1 105 ? 55.787 0.953 -0.686 1.00 73.12 105 ARG A CA 1
ATOM 794 C C . ARG A 1 105 ? 54.446 0.311 -1.029 1.00 73.12 105 ARG A C 1
ATOM 796 O O . ARG A 1 105 ? 54.284 -0.164 -2.152 1.00 73.12 105 ARG A O 1
ATOM 803 N N . ILE A 1 106 ? 53.483 0.336 -0.105 1.00 72.75 106 ILE A N 1
ATOM 804 C CA . ILE A 1 106 ? 52.126 -0.173 -0.352 1.00 72.75 106 ILE A CA 1
ATOM 805 C C . ILE A 1 106 ? 51.454 0.643 -1.464 1.00 72.75 106 ILE A C 1
ATOM 807 O O . ILE A 1 106 ? 50.840 0.060 -2.354 1.00 72.75 106 ILE A O 1
ATOM 811 N N . ALA A 1 107 ? 51.623 1.970 -1.479 1.00 72.12 107 ALA A N 1
ATOM 812 C CA . ALA A 1 107 ? 51.092 2.832 -2.534 1.00 72.12 107 ALA A CA 1
ATOM 813 C C . ALA A 1 107 ? 51.710 2.532 -3.914 1.00 72.12 107 ALA A C 1
ATOM 815 O O . ALA A 1 107 ? 50.980 2.456 -4.904 1.00 72.12 107 ALA A O 1
ATOM 816 N N . GLN A 1 108 ? 53.029 2.305 -3.993 1.00 78.50 108 GLN A N 1
ATOM 817 C CA . GLN A 1 108 ? 53.686 1.922 -5.251 1.00 78.50 108 GLN A CA 1
ATOM 818 C C . GLN A 1 108 ? 53.270 0.531 -5.744 1.00 78.50 108 GLN A C 1
ATOM 820 O O . GLN A 1 108 ? 53.063 0.355 -6.946 1.00 78.50 108 GLN A O 1
ATOM 825 N N . GLN A 1 109 ? 53.099 -0.441 -4.843 1.00 77.94 109 GLN A N 1
ATOM 826 C CA . GLN A 1 109 ? 52.622 -1.775 -5.210 1.00 77.94 109 GLN A CA 1
ATOM 827 C C . GLN A 1 109 ? 51.181 -1.727 -5.744 1.00 77.94 109 GLN A C 1
ATOM 829 O O . GLN A 1 109 ? 50.899 -2.288 -6.802 1.00 77.94 109 GLN A O 1
ATOM 834 N N . HIS A 1 110 ? 50.300 -0.967 -5.085 1.00 75.88 110 HIS A N 1
ATOM 835 C CA . HIS A 1 110 ? 48.917 -0.778 -5.531 1.00 75.88 110 HIS A CA 1
ATOM 836 C C . HIS A 1 110 ? 48.834 -0.100 -6.909 1.00 75.88 110 HIS A C 1
ATOM 838 O O . HIS A 1 110 ? 47.937 -0.393 -7.700 1.00 75.88 110 HIS A O 1
ATOM 844 N N . GLN A 1 111 ? 49.774 0.801 -7.219 1.00 75.50 111 GLN A N 1
ATOM 845 C CA . GLN A 1 111 ? 49.822 1.489 -8.508 1.00 75.50 111 GLN A CA 1
ATOM 846 C C . GLN A 1 111 ? 50.293 0.571 -9.650 1.00 75.50 111 GLN A C 1
ATOM 848 O O . GLN A 1 111 ? 49.787 0.689 -10.767 1.00 75.50 111 GLN A O 1
ATOM 853 N N . GLN A 1 112 ? 51.211 -0.366 -9.386 1.00 73.31 112 GLN A N 1
ATOM 854 C CA . GLN A 1 112 ? 51.628 -1.372 -10.374 1.00 73.31 112 GLN A CA 1
ATOM 855 C C . GLN A 1 112 ? 50.546 -2.437 -10.609 1.00 73.31 112 GLN A C 1
ATOM 857 O O . GLN A 1 112 ? 50.300 -2.809 -11.757 1.00 73.31 112 GLN A O 1
ATOM 862 N N . GLU A 1 113 ? 49.841 -2.877 -9.562 1.00 68.38 113 GLU A N 1
ATOM 863 C CA . GLU A 1 113 ? 48.727 -3.829 -9.694 1.00 68.38 113 GLU A CA 1
ATOM 864 C C . GLU A 1 113 ? 47.538 -3.237 -10.474 1.00 68.38 113 GLU A C 1
ATOM 866 O O . GLU A 1 113 ? 46.918 -3.948 -11.269 1.00 68.38 113 GLU A O 1
ATOM 871 N N . GLN A 1 114 ? 47.269 -1.930 -10.339 1.00 65.94 114 GLN A N 1
ATOM 872 C CA . GLN A 1 114 ? 46.248 -1.242 -11.142 1.00 65.94 114 GLN A CA 1
ATOM 873 C C . GLN A 1 114 ? 46.606 -1.166 -12.633 1.00 65.94 114 GLN A C 1
ATOM 875 O O . GLN A 1 114 ? 45.722 -1.336 -13.471 1.00 65.94 114 GLN A O 1
ATOM 880 N N . GLN A 1 115 ? 47.881 -0.960 -12.985 1.00 62.09 115 GLN A N 1
ATOM 881 C CA . GLN A 1 115 ? 48.305 -0.984 -14.393 1.00 62.09 115 GLN A CA 1
ATOM 882 C C . GLN A 1 115 ? 48.197 -2.394 -14.985 1.00 62.09 115 GLN A C 1
ATOM 884 O O . GLN A 1 115 ? 47.744 -2.549 -16.118 1.00 62.09 115 GLN A O 1
ATOM 889 N N . HIS A 1 116 ? 48.530 -3.428 -14.206 1.00 57.69 116 HIS A N 1
ATOM 890 C CA . HIS A 1 116 ? 48.458 -4.806 -14.688 1.00 57.69 116 HIS A CA 1
ATOM 891 C C . HIS A 1 116 ? 47.012 -5.295 -14.888 1.00 57.69 116 HIS A C 1
ATOM 893 O O . HIS A 1 116 ? 46.754 -6.011 -15.855 1.00 57.69 116 HIS A O 1
ATOM 899 N N . HIS A 1 117 ? 46.067 -4.868 -14.037 1.00 58.69 117 HIS A N 1
ATOM 900 C CA . HIS A 1 117 ? 44.632 -5.128 -14.232 1.00 58.69 117 HIS A CA 1
ATOM 901 C C . HIS A 1 117 ? 44.079 -4.437 -15.485 1.00 58.69 117 HIS A C 1
ATOM 903 O O . HIS A 1 117 ? 43.261 -5.019 -16.192 1.00 58.69 117 HIS A O 1
ATOM 909 N N . GLN A 1 118 ? 44.556 -3.231 -15.807 1.00 54.88 118 GLN A N 1
ATOM 910 C CA . GLN A 1 118 ? 44.055 -2.477 -16.957 1.00 54.88 118 GLN A CA 1
ATOM 911 C C . GLN A 1 118 ? 44.440 -3.115 -18.306 1.00 54.88 118 GLN A C 1
ATOM 913 O O . GLN A 1 118 ? 43.623 -3.124 -19.229 1.00 54.88 118 GLN A O 1
ATOM 918 N N . ASP A 1 119 ? 45.638 -3.704 -18.410 1.00 55.69 119 ASP A N 1
ATOM 919 C CA . ASP A 1 119 ? 46.047 -4.486 -19.590 1.00 55.69 119 ASP A CA 1
ATOM 920 C C . ASP A 1 119 ? 45.340 -5.850 -19.657 1.00 55.69 119 ASP A C 1
ATOM 922 O O . ASP A 1 119 ? 44.994 -6.327 -20.742 1.00 55.69 119 ASP A O 1
ATOM 926 N N . GLN A 1 120 ? 45.069 -6.477 -18.506 1.00 55.72 120 GLN A N 1
ATOM 927 C CA . GLN A 1 120 ? 44.372 -7.764 -18.460 1.00 55.72 120 GLN A CA 1
ATOM 928 C C . GLN A 1 120 ? 42.897 -7.631 -18.877 1.00 55.72 120 GLN A C 1
ATOM 930 O O . GLN A 1 120 ? 42.414 -8.455 -19.658 1.00 55.72 120 GLN A O 1
ATOM 935 N N . ASP A 1 121 ? 42.220 -6.550 -18.470 1.00 54.97 121 ASP A N 1
ATOM 936 C CA . ASP A 1 121 ? 40.868 -6.218 -18.932 1.00 54.97 121 ASP A CA 1
ATOM 937 C C . ASP A 1 121 ? 40.844 -5.940 -20.445 1.00 54.97 121 ASP A C 1
ATOM 939 O O . ASP A 1 121 ? 39.966 -6.440 -21.153 1.00 54.97 121 ASP A O 1
ATOM 943 N N . GLN A 1 122 ? 41.827 -5.206 -20.986 1.00 54.31 122 GLN A N 1
ATOM 944 C CA . GLN A 1 122 ? 41.889 -4.934 -22.429 1.00 54.31 122 GLN A CA 1
ATOM 945 C C . GLN A 1 122 ? 42.031 -6.221 -23.257 1.00 54.31 122 GLN A C 1
ATOM 947 O O . GLN A 1 122 ? 41.338 -6.390 -24.266 1.00 54.31 122 GLN A O 1
ATOM 952 N N . HIS A 1 123 ? 42.863 -7.165 -22.808 1.00 56.16 123 HIS A N 1
ATOM 953 C CA . HIS A 1 123 ? 43.009 -8.464 -23.466 1.00 56.16 123 HIS A CA 1
ATOM 954 C C . HIS A 1 123 ? 41.760 -9.349 -23.326 1.00 56.16 123 HIS A C 1
ATOM 956 O O . HIS A 1 123 ? 41.387 -10.023 -24.292 1.00 56.16 123 HIS A O 1
ATOM 962 N N . GLN A 1 124 ? 41.060 -9.300 -22.188 1.00 55.19 124 GLN A N 1
ATOM 963 C CA . GLN A 1 124 ? 39.816 -10.050 -21.991 1.00 55.19 124 GLN A CA 1
ATOM 964 C C . GLN A 1 124 ? 38.667 -9.511 -22.866 1.00 55.19 124 GLN A C 1
ATOM 966 O O . GLN A 1 124 ? 37.902 -10.300 -23.426 1.00 55.19 124 GLN A O 1
ATOM 971 N N . TYR A 1 125 ? 38.589 -8.191 -23.080 1.00 54.44 125 TYR A N 1
ATOM 972 C CA . TYR A 1 125 ? 37.628 -7.579 -24.009 1.00 54.44 125 TYR A CA 1
ATOM 973 C C . TYR A 1 125 ? 37.912 -7.916 -25.480 1.00 54.44 125 TYR A C 1
ATOM 975 O O . TYR A 1 125 ? 36.972 -8.050 -26.268 1.00 54.44 125 TYR A O 1
ATOM 983 N N . GLN A 1 126 ? 39.182 -8.074 -25.867 1.00 54.34 126 GLN A N 1
ATOM 984 C CA . GLN A 1 126 ? 39.551 -8.460 -27.231 1.00 54.34 126 GLN A CA 1
A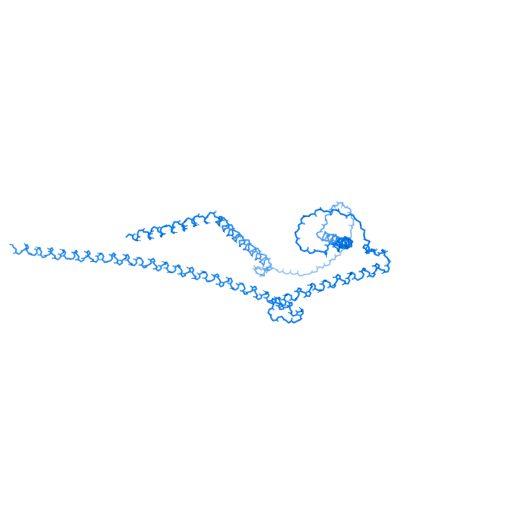TOM 985 C C . GLN A 1 126 ? 39.209 -9.936 -27.509 1.00 54.34 126 GLN A C 1
ATOM 987 O O . GLN A 1 126 ? 38.644 -10.248 -28.556 1.00 54.34 126 GLN A O 1
ATOM 992 N N . GLN A 1 127 ? 39.474 -10.830 -26.549 1.00 54.06 127 GLN A N 1
ATOM 993 C CA . GLN A 1 127 ? 39.217 -12.269 -26.689 1.00 54.06 127 GLN A CA 1
ATOM 994 C C . GLN A 1 127 ? 37.712 -12.601 -26.654 1.00 54.06 127 GLN A C 1
ATOM 996 O O . GLN A 1 127 ? 37.245 -13.431 -27.432 1.00 54.06 127 GLN A O 1
ATOM 1001 N N . GLN A 1 128 ? 36.917 -11.875 -25.854 1.00 53.91 128 GLN A N 1
ATOM 1002 C CA . GLN A 1 128 ? 35.453 -12.005 -25.865 1.00 53.91 128 GLN A CA 1
ATOM 1003 C C . GLN A 1 128 ? 34.804 -11.541 -27.180 1.00 53.91 128 GLN A C 1
ATOM 1005 O O . GLN A 1 128 ? 33.729 -12.034 -27.523 1.00 53.91 128 GLN A O 1
ATOM 1010 N N . GLN A 1 129 ? 35.421 -10.629 -27.945 1.00 56.25 129 GLN A N 1
ATOM 1011 C CA . GLN A 1 129 ? 34.910 -10.278 -29.277 1.00 56.25 129 GLN A CA 1
ATOM 1012 C C . GLN A 1 129 ? 35.130 -11.401 -30.292 1.00 56.25 129 GLN A C 1
ATOM 1014 O O . GLN A 1 129 ? 34.236 -11.647 -31.101 1.00 56.25 129 GLN A O 1
ATOM 1019 N N . ASP A 1 130 ? 36.258 -12.110 -30.230 1.00 50.34 130 ASP A N 1
ATOM 1020 C CA . ASP A 1 130 ? 36.527 -13.230 -31.138 1.00 50.34 130 ASP A CA 1
ATOM 1021 C C . ASP A 1 130 ? 35.628 -14.442 -30.828 1.00 50.34 130 ASP A C 1
ATOM 1023 O O . ASP A 1 130 ? 35.047 -15.022 -31.753 1.00 50.34 130 ASP A O 1
ATOM 1027 N N . ASP A 1 131 ? 35.387 -14.747 -29.546 1.00 51.81 131 ASP A N 1
ATOM 1028 C CA . ASP A 1 131 ? 34.460 -15.815 -29.137 1.00 51.81 131 ASP A CA 1
ATOM 1029 C C . ASP A 1 131 ? 32.984 -15.449 -29.387 1.00 51.81 131 ASP A C 1
ATOM 1031 O O . ASP A 1 131 ? 32.188 -16.301 -29.792 1.00 51.81 131 ASP A O 1
ATOM 1035 N N . SER A 1 132 ? 32.599 -14.176 -29.223 1.00 50.88 132 SER A N 1
ATOM 1036 C CA . SER A 1 132 ? 31.241 -13.695 -29.526 1.00 50.88 132 SER A CA 1
ATOM 1037 C C . SER A 1 132 ? 30.953 -13.684 -31.031 1.00 50.88 132 SER A C 1
ATOM 1039 O O . SER A 1 132 ? 29.854 -14.055 -31.450 1.00 50.88 132 SER A O 1
ATOM 1041 N N . ILE A 1 133 ? 31.945 -13.356 -31.869 1.00 53.44 133 ILE A N 1
ATOM 1042 C CA . ILE A 1 133 ? 31.832 -13.486 -33.330 1.00 53.44 133 ILE A CA 1
ATOM 1043 C C . ILE A 1 133 ? 31.731 -14.967 -33.727 1.00 53.44 133 ILE A C 1
ATOM 1045 O O . ILE A 1 133 ? 30.905 -15.309 -34.577 1.00 53.44 133 ILE A O 1
ATOM 1049 N N . ALA A 1 134 ? 32.497 -15.866 -33.100 1.00 53.00 134 ALA A N 1
ATOM 1050 C CA . ALA A 1 134 ? 32.392 -17.304 -33.353 1.00 53.00 134 ALA A CA 1
ATOM 1051 C C . ALA A 1 134 ? 31.019 -17.876 -32.938 1.00 53.00 134 ALA A C 1
ATOM 1053 O O . ALA A 1 134 ? 30.418 -18.640 -33.697 1.00 53.00 134 ALA A O 1
ATOM 1054 N N . ALA A 1 135 ? 30.482 -17.455 -31.787 1.00 49.50 135 ALA A N 1
ATOM 1055 C CA . ALA A 1 135 ? 29.187 -17.902 -31.272 1.00 49.50 135 ALA A CA 1
ATOM 1056 C C . ALA A 1 135 ? 27.986 -17.304 -32.035 1.00 49.50 135 ALA A C 1
ATOM 1058 O O . ALA A 1 135 ? 27.026 -18.021 -32.333 1.00 49.50 135 ALA A O 1
ATOM 1059 N N . GLN A 1 136 ? 28.033 -16.025 -32.431 1.00 49.44 136 GLN A N 1
ATOM 1060 C CA . GLN A 1 136 ? 26.965 -15.405 -33.230 1.00 49.44 136 GLN A CA 1
ATOM 1061 C C . GLN A 1 136 ? 26.856 -16.012 -34.628 1.00 49.44 136 GLN A C 1
ATOM 1063 O O . GLN A 1 136 ? 25.748 -16.149 -35.141 1.00 49.44 136 GLN A O 1
ATOM 1068 N N . VAL A 1 137 ? 27.973 -16.438 -35.225 1.00 48.62 137 VAL A N 1
ATOM 1069 C CA . VAL A 1 137 ? 27.983 -17.091 -36.543 1.00 48.62 137 VAL A CA 1
ATOM 1070 C C . VAL A 1 137 ? 27.360 -18.495 -36.507 1.00 48.62 137 VAL A C 1
ATOM 1072 O O . VAL A 1 137 ? 26.863 -18.957 -37.532 1.00 48.62 137 VAL A O 1
ATOM 1075 N N . ILE A 1 138 ? 27.327 -19.159 -35.347 1.00 48.88 138 ILE A N 1
ATOM 1076 C CA . ILE A 1 138 ? 26.624 -20.440 -35.170 1.00 48.88 138 ILE A CA 1
ATOM 1077 C C . ILE A 1 138 ? 25.119 -20.208 -34.951 1.00 48.88 138 ILE A C 1
ATOM 1079 O O . ILE A 1 138 ? 24.301 -20.967 -35.470 1.00 48.88 138 ILE A O 1
ATOM 1083 N N . HIS A 1 139 ? 24.727 -19.142 -34.243 1.00 42.31 139 HIS A N 1
ATOM 1084 C CA . HIS A 1 139 ? 23.323 -18.947 -33.869 1.00 42.31 139 HIS A CA 1
ATOM 1085 C C . HIS A 1 139 ? 22.436 -18.362 -34.985 1.00 42.31 139 HIS A C 1
ATOM 1087 O O . HIS A 1 139 ? 21.245 -18.679 -35.037 1.00 42.31 139 HIS A O 1
ATOM 1093 N N . VAL A 1 140 ? 22.989 -17.580 -35.924 1.00 43.09 140 VAL A N 1
ATOM 1094 C CA . VAL A 1 140 ? 22.211 -16.993 -37.040 1.00 43.09 140 VAL A CA 1
ATOM 1095 C C . VAL A 1 140 ? 21.705 -18.009 -38.073 1.00 43.09 140 VAL A C 1
ATOM 1097 O O . VAL A 1 140 ? 20.890 -17.646 -38.912 1.00 43.09 140 VAL A O 1
ATOM 1100 N N . ASN A 1 141 ? 22.116 -19.279 -37.993 1.00 43.12 141 ASN A N 1
ATOM 1101 C CA . ASN A 1 141 ? 21.656 -20.335 -38.901 1.00 43.12 141 ASN A CA 1
ATOM 1102 C C . ASN A 1 141 ? 20.489 -21.189 -38.356 1.00 43.12 141 ASN A C 1
ATOM 1104 O O . ASN A 1 141 ? 20.135 -22.174 -38.996 1.00 43.12 141 ASN A O 1
ATOM 1108 N N . SER A 1 142 ? 19.903 -20.861 -37.193 1.00 42.66 142 SER A N 1
ATOM 1109 C CA . SER A 1 142 ? 18.939 -21.750 -36.510 1.00 42.66 142 SER A CA 1
ATOM 1110 C C . SER A 1 142 ? 17.613 -21.104 -36.079 1.00 42.66 142 SER A C 1
ATOM 1112 O O . SER A 1 142 ? 16.957 -21.633 -35.184 1.00 42.66 142 SER A O 1
ATOM 1114 N N . LEU A 1 143 ? 17.182 -19.989 -36.673 1.00 43.88 143 LEU A N 1
ATOM 1115 C CA . LEU A 1 143 ? 15.879 -19.396 -36.339 1.00 43.88 143 LEU A CA 1
ATOM 1116 C C . LEU A 1 143 ? 15.085 -18.996 -37.584 1.00 43.88 143 LEU A C 1
ATOM 1118 O O . LEU A 1 143 ? 14.829 -17.822 -37.806 1.00 43.88 143 LEU A O 1
ATOM 1122 N N . GLU A 1 144 ? 14.662 -20.002 -38.348 1.00 44.59 144 GLU A N 1
ATOM 1123 C CA . GLU A 1 144 ? 13.392 -19.990 -39.084 1.00 44.59 144 GLU A CA 1
ATOM 1124 C C . GLU A 1 144 ? 12.816 -21.416 -39.083 1.00 44.59 144 GLU A C 1
ATOM 1126 O O . GLU A 1 144 ? 13.245 -22.279 -39.846 1.00 44.59 144 GLU A O 1
ATOM 1131 N N . SER A 1 145 ? 11.886 -21.702 -38.171 1.00 38.62 145 SER A N 1
ATOM 1132 C CA . SER A 1 145 ? 10.694 -22.532 -38.422 1.00 38.62 145 SER A CA 1
ATOM 1133 C C . SER A 1 145 ? 9.841 -22.643 -37.159 1.00 38.62 145 SER A C 1
ATOM 1135 O O . SER A 1 145 ? 10.334 -22.729 -36.038 1.00 38.62 145 SER A O 1
ATOM 1137 N N . ASP A 1 146 ? 8.542 -22.560 -37.403 1.00 38.78 146 ASP A N 1
ATOM 1138 C CA . ASP A 1 146 ? 7.448 -22.382 -36.466 1.00 38.78 146 ASP A CA 1
ATOM 1139 C C . ASP A 1 146 ? 7.210 -23.512 -35.454 1.00 38.78 146 ASP A C 1
ATOM 1141 O O . ASP A 1 146 ? 7.751 -24.614 -35.495 1.00 38.78 146 ASP A O 1
ATOM 1145 N N . SER A 1 147 ? 6.299 -23.162 -34.552 1.00 46.16 147 SER A N 1
ATOM 1146 C CA . SER A 1 147 ? 5.661 -23.943 -33.502 1.00 46.16 147 SER A CA 1
ATOM 1147 C C . SER A 1 147 ? 5.156 -25.344 -33.905 1.00 46.16 147 SER A C 1
ATOM 1149 O O . SER A 1 147 ? 4.647 -25.557 -35.000 1.00 46.16 147 SER A O 1
ATOM 1151 N N . SER A 1 148 ? 5.110 -26.216 -32.886 1.00 38.34 148 SER A N 1
ATOM 1152 C CA . SER A 1 148 ? 4.294 -27.440 -32.737 1.00 38.34 148 SER A CA 1
ATOM 1153 C C . SER A 1 148 ? 4.956 -28.800 -33.039 1.00 38.34 148 SER A C 1
ATOM 1155 O O . SER A 1 148 ? 5.137 -29.214 -34.175 1.00 38.34 148 SER A O 1
ATOM 1157 N N . SER A 1 149 ? 5.262 -29.508 -31.943 1.00 39.62 149 SER A N 1
ATOM 1158 C CA . SER A 1 149 ? 5.258 -30.968 -31.727 1.00 39.62 149 SER A CA 1
ATOM 1159 C C . SER A 1 149 ? 5.061 -31.898 -32.943 1.00 39.62 149 SER A C 1
ATOM 1161 O O . SER A 1 149 ? 3.970 -31.975 -33.502 1.00 39.62 149 SER A O 1
ATOM 1163 N N . THR A 1 150 ? 6.061 -32.730 -33.261 1.00 37.97 150 THR A N 1
ATOM 1164 C CA . THR A 1 150 ? 6.031 -34.208 -33.112 1.00 37.97 150 THR A CA 1
ATOM 1165 C C . THR A 1 150 ? 7.307 -34.852 -33.678 1.00 37.97 150 THR A C 1
ATOM 1167 O O . THR A 1 150 ? 7.830 -34.465 -34.717 1.00 37.97 150 THR A O 1
ATOM 1170 N N . LEU A 1 151 ? 7.813 -35.852 -32.954 1.00 42.12 151 LEU A N 1
ATOM 1171 C CA . LEU A 1 151 ? 8.898 -36.755 -33.342 1.00 42.12 151 LEU A CA 1
ATOM 1172 C C . LEU A 1 151 ? 8.603 -37.484 -34.664 1.00 42.12 151 LEU A C 1
ATOM 1174 O O . LEU A 1 151 ? 7.643 -38.248 -34.721 1.00 42.12 151 LEU A O 1
ATOM 1178 N N . ALA A 1 152 ? 9.488 -37.364 -35.657 1.00 35.28 152 ALA A N 1
ATOM 1179 C CA . ALA A 1 152 ? 9.722 -38.409 -36.658 1.00 35.28 152 ALA A CA 1
ATOM 1180 C C . ALA A 1 152 ? 11.079 -38.217 -37.359 1.00 35.28 152 ALA A C 1
ATOM 1182 O O . ALA A 1 152 ? 11.308 -37.261 -38.096 1.00 35.28 152 ALA A O 1
ATOM 1183 N N . THR A 1 153 ? 11.979 -39.167 -37.130 1.00 44.25 153 THR A N 1
ATOM 1184 C CA . THR A 1 153 ? 13.214 -39.414 -37.876 1.00 44.25 153 THR A CA 1
ATOM 1185 C C . THR A 1 153 ? 12.905 -39.897 -39.293 1.00 44.25 153 THR A C 1
ATOM 1187 O O . THR A 1 153 ? 12.414 -41.012 -39.449 1.00 44.25 153 THR A O 1
ATOM 1190 N N . VAL A 1 154 ? 13.280 -39.134 -40.327 1.00 37.19 154 VAL A N 1
ATOM 1191 C CA . VAL A 1 154 ? 13.523 -39.675 -41.678 1.00 37.19 154 VAL A CA 1
ATOM 1192 C C . VAL A 1 154 ? 14.670 -38.914 -42.351 1.00 37.19 154 VAL A C 1
ATOM 1194 O O . VAL A 1 154 ? 14.575 -37.718 -42.612 1.00 37.19 154 VAL A O 1
ATOM 1197 N N . SER A 1 155 ? 15.751 -39.633 -42.654 1.00 41.31 155 SER A N 1
ATOM 1198 C CA . SER A 1 155 ? 16.857 -39.179 -43.502 1.00 41.31 155 SER A CA 1
ATOM 1199 C C . SER A 1 155 ? 16.511 -39.389 -44.977 1.00 41.31 155 SER A C 1
ATOM 1201 O O . SER A 1 155 ? 16.225 -40.521 -45.365 1.00 41.31 155 SER A O 1
ATOM 1203 N N . ILE A 1 156 ? 16.618 -38.351 -45.816 1.00 37.22 156 ILE A N 1
ATOM 1204 C CA . ILE A 1 156 ? 16.701 -38.490 -47.282 1.00 37.22 156 ILE A CA 1
ATOM 1205 C C . ILE A 1 156 ? 17.784 -37.548 -47.821 1.00 37.22 156 ILE A C 1
ATOM 1207 O O . ILE A 1 156 ? 17.878 -36.384 -47.442 1.00 37.22 156 ILE A O 1
ATOM 1211 N N . ALA A 1 157 ? 18.630 -38.110 -48.681 1.00 39.94 157 ALA A N 1
ATOM 1212 C CA . ALA A 1 157 ? 19.799 -37.494 -49.284 1.00 39.94 157 ALA A CA 1
ATOM 1213 C C . ALA A 1 157 ? 19.471 -36.554 -50.464 1.00 39.94 157 ALA A C 1
ATOM 1215 O O . ALA A 1 157 ? 18.600 -36.854 -51.270 1.00 39.94 157 ALA A O 1
ATOM 1216 N N . ALA A 1 158 ? 20.277 -35.486 -50.552 1.00 42.12 158 ALA A N 1
ATOM 1217 C CA . ALA A 1 158 ? 20.808 -34.785 -51.733 1.00 42.12 158 ALA A CA 1
ATOM 1218 C C . ALA A 1 158 ? 19.850 -34.332 -52.863 1.00 42.12 158 ALA A C 1
ATOM 1220 O O . A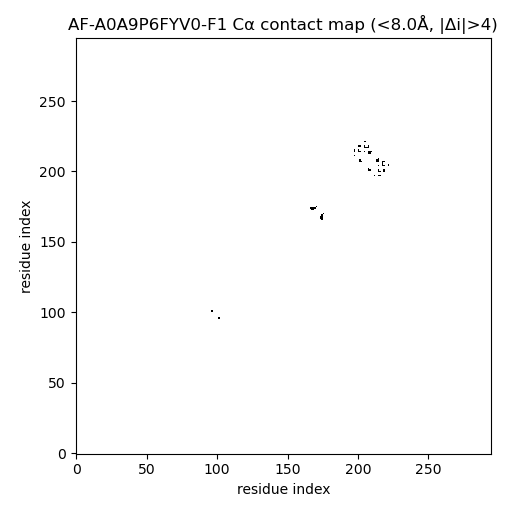LA A 1 158 ? 19.330 -35.146 -53.608 1.00 42.12 158 ALA A O 1
ATOM 1221 N N . THR A 1 159 ? 19.735 -33.012 -53.083 1.00 40.47 159 THR A N 1
ATOM 1222 C CA . THR A 1 159 ? 20.467 -32.235 -54.119 1.00 40.47 159 THR A CA 1
ATOM 1223 C C . THR A 1 159 ? 19.734 -30.925 -54.437 1.00 40.47 159 THR A C 1
ATOM 1225 O O . THR A 1 159 ? 18.817 -30.914 -55.246 1.00 40.47 159 THR A O 1
ATOM 1228 N N . THR A 1 160 ? 20.203 -29.811 -53.874 1.00 40.69 160 THR A N 1
ATOM 1229 C CA . THR A 1 160 ? 20.097 -28.456 -54.450 1.00 40.69 160 THR A CA 1
ATOM 1230 C C . THR A 1 160 ? 21.162 -27.599 -53.764 1.00 40.69 160 THR A C 1
ATOM 1232 O O . THR A 1 160 ? 21.154 -27.545 -52.531 1.00 40.69 160 THR A O 1
ATOM 1235 N N . PRO A 1 161 ? 22.096 -26.950 -54.483 1.00 42.78 161 PRO A N 1
ATOM 1236 C CA . PRO A 1 161 ? 23.032 -26.040 -53.850 1.00 42.78 161 PRO A CA 1
ATOM 1237 C C . PRO A 1 161 ? 22.259 -24.768 -53.496 1.00 42.78 161 PRO A C 1
ATOM 1239 O O . PRO A 1 161 ? 22.023 -23.909 -54.342 1.00 42.78 161 PRO A O 1
ATOM 1242 N N . ALA A 1 162 ? 21.832 -24.666 -52.237 1.00 41.56 162 ALA A N 1
ATOM 1243 C CA . ALA A 1 162 ? 21.540 -23.372 -51.642 1.00 41.56 162 ALA A CA 1
ATOM 1244 C C . ALA A 1 162 ? 22.782 -22.483 -51.844 1.00 41.56 162 ALA A C 1
ATOM 1246 O O . ALA A 1 162 ? 23.898 -22.999 -51.703 1.00 41.56 162 ALA A O 1
ATOM 1247 N N . PRO A 1 163 ? 22.641 -21.194 -52.208 1.00 47.38 163 PRO A N 1
ATOM 1248 C CA . PRO A 1 163 ? 23.793 -20.321 -52.355 1.00 47.38 163 PRO A CA 1
ATOM 1249 C C . PRO A 1 163 ? 24.493 -20.267 -51.000 1.00 47.38 163 PRO A C 1
ATOM 1251 O O . PRO A 1 163 ? 23.987 -19.686 -50.041 1.00 47.38 163 PRO A O 1
ATOM 1254 N N . ALA A 1 164 ? 25.633 -20.947 -50.905 1.00 49.25 164 ALA A N 1
ATOM 1255 C CA . ALA A 1 164 ? 26.493 -20.862 -49.749 1.00 49.25 164 ALA A CA 1
ATOM 1256 C C . ALA A 1 164 ? 26.850 -19.385 -49.604 1.00 49.25 164 ALA A C 1
ATOM 1258 O O . ALA A 1 164 ? 27.502 -18.820 -50.482 1.00 49.25 164 ALA A O 1
ATOM 1259 N N . VAL A 1 165 ? 26.389 -18.748 -48.528 1.00 59.97 165 VAL A N 1
ATOM 1260 C CA . VAL A 1 165 ? 26.869 -17.427 -48.127 1.00 59.97 165 VAL A CA 1
ATOM 1261 C C . VAL A 1 165 ? 28.330 -17.634 -47.739 1.00 59.97 165 VAL A C 1
ATOM 1263 O O . VAL A 1 165 ? 28.662 -17.953 -46.597 1.00 59.97 165 VAL A O 1
ATOM 1266 N N . THR A 1 166 ? 29.210 -17.592 -48.736 1.00 64.00 166 THR A N 1
ATOM 1267 C CA . THR A 1 166 ? 30.647 -17.721 -48.558 1.00 64.00 166 THR A CA 1
ATOM 1268 C C . THR A 1 166 ? 31.071 -16.559 -47.687 1.00 64.00 166 THR A C 1
ATOM 1270 O O . THR A 1 166 ? 30.971 -15.404 -48.101 1.00 64.00 166 THR A O 1
ATOM 1273 N N . LYS A 1 167 ? 31.491 -16.860 -46.454 1.00 65.69 167 LYS A N 1
ATOM 1274 C CA . LYS A 1 167 ? 32.065 -15.863 -45.552 1.00 65.69 167 LYS A CA 1
ATOM 1275 C C . LYS A 1 167 ? 33.169 -15.137 -46.336 1.00 65.69 167 LYS A C 1
ATOM 1277 O O . LYS A 1 167 ? 34.070 -15.822 -46.827 1.00 65.69 167 LYS A O 1
ATOM 1282 N N . PRO A 1 168 ? 33.080 -13.809 -46.522 1.00 71.81 168 PRO A N 1
ATOM 1283 C CA . PRO A 1 168 ? 34.024 -13.086 -47.362 1.00 71.81 168 PRO A CA 1
ATOM 1284 C C . PRO A 1 168 ? 35.441 -13.266 -46.814 1.00 71.81 168 PRO A C 1
ATOM 1286 O O . PRO A 1 168 ? 35.636 -13.325 -45.596 1.00 71.81 168 PRO A O 1
ATOM 1289 N N . VAL A 1 169 ? 36.420 -13.395 -47.711 1.00 77.81 169 VAL A N 1
ATOM 1290 C CA . VAL A 1 169 ? 37.820 -13.664 -47.348 1.00 77.81 169 VAL A CA 1
ATOM 1291 C C . VAL A 1 169 ? 38.306 -12.585 -46.368 1.00 77.81 169 VAL A C 1
ATOM 1293 O O . VAL A 1 169 ? 38.136 -11.398 -46.668 1.00 77.81 169 VAL A O 1
ATOM 1296 N N . PRO A 1 170 ? 38.889 -12.944 -45.208 1.00 74.88 170 PRO A N 1
ATOM 1297 C CA . PRO A 1 170 ? 39.393 -11.966 -44.247 1.00 74.88 170 PRO A CA 1
ATOM 1298 C C . PRO A 1 170 ? 40.358 -10.970 -44.905 1.00 74.88 170 PRO A C 1
ATOM 1300 O O . PRO A 1 170 ? 41.283 -11.373 -45.605 1.00 74.88 170 PRO A O 1
ATOM 1303 N N . GLY A 1 171 ? 40.119 -9.670 -44.708 1.00 72.81 171 GLY A N 1
ATOM 1304 C CA . GLY A 1 171 ? 40.899 -8.589 -45.330 1.00 72.81 171 GLY A CA 1
ATOM 1305 C C . GLY A 1 171 ? 40.450 -8.172 -46.738 1.00 72.81 171 GLY A C 1
ATOM 1306 O O . GLY A 1 171 ? 40.999 -7.221 -47.284 1.00 72.81 171 GLY A O 1
ATOM 1307 N N . SER A 1 172 ? 39.444 -8.831 -47.324 1.00 82.56 172 SER A N 1
ATOM 1308 C CA . SER A 1 172 ? 38.793 -8.344 -48.550 1.00 82.56 172 SER A CA 1
ATOM 1309 C C . SER A 1 172 ? 37.895 -7.129 -48.276 1.00 82.56 172 SER A C 1
ATOM 1311 O O . SER A 1 172 ? 37.357 -6.967 -47.175 1.00 82.56 172 SER A O 1
ATOM 1313 N N . ASP A 1 173 ? 37.663 -6.297 -49.293 1.00 82.62 173 ASP A N 1
ATOM 1314 C CA . ASP A 1 173 ? 36.762 -5.137 -49.196 1.00 82.62 173 ASP A CA 1
ATOM 1315 C C . ASP A 1 173 ? 35.328 -5.539 -48.802 1.00 82.62 173 ASP A C 1
ATOM 1317 O O . ASP A 1 173 ? 34.650 -4.832 -48.050 1.00 82.62 173 ASP A O 1
ATOM 1321 N N . GLU A 1 174 ? 34.876 -6.716 -49.245 1.00 83.19 174 GLU A N 1
ATOM 1322 C CA . GLU A 1 174 ? 33.578 -7.283 -48.869 1.00 83.19 174 GLU A CA 1
ATOM 1323 C C . GLU A 1 174 ? 33.521 -7.667 -47.387 1.00 83.19 174 GLU A C 1
ATOM 1325 O O . GLU A 1 174 ? 32.512 -7.421 -46.723 1.00 83.19 174 GLU A O 1
ATOM 1330 N N . TRP A 1 175 ? 34.616 -8.196 -46.835 1.00 85.81 175 TRP A N 1
ATOM 1331 C CA . TRP A 1 175 ? 34.720 -8.504 -45.409 1.00 85.81 175 TRP A CA 1
ATOM 1332 C C . TRP A 1 175 ? 34.681 -7.233 -44.552 1.00 85.81 175 TRP A C 1
ATOM 1334 O O . TRP A 1 175 ? 33.947 -7.176 -43.561 1.00 85.81 175 TRP A O 1
ATOM 1344 N N . HIS A 1 176 ? 35.388 -6.175 -44.964 1.00 86.88 176 HIS A N 1
ATOM 1345 C CA . HIS A 1 176 ? 35.340 -4.878 -44.280 1.00 86.88 176 HIS A CA 1
ATOM 1346 C C . HIS A 1 176 ? 33.945 -4.240 -44.333 1.00 86.88 176 HIS A C 1
ATOM 1348 O O . HIS A 1 176 ? 33.469 -3.704 -43.324 1.00 86.88 176 HIS A O 1
ATOM 1354 N N . ARG A 1 177 ? 33.261 -4.329 -45.480 1.00 89.81 177 ARG A N 1
ATOM 1355 C CA . ARG A 1 177 ? 31.887 -3.838 -45.640 1.00 89.81 177 ARG A CA 1
ATOM 1356 C C . ARG A 1 177 ? 30.908 -4.613 -44.763 1.00 89.81 177 ARG A C 1
ATOM 1358 O O . ARG A 1 177 ? 30.160 -3.987 -44.012 1.00 89.81 177 ARG A O 1
ATOM 1365 N N . LEU A 1 178 ? 30.961 -5.946 -44.795 1.00 88.06 178 LEU A N 1
ATOM 1366 C CA . LEU A 1 178 ? 30.081 -6.794 -43.997 1.00 88.06 178 LEU A CA 1
ATOM 1367 C C . LEU A 1 178 ? 30.283 -6.543 -42.503 1.00 88.06 178 LEU A C 1
ATOM 1369 O O . LEU A 1 178 ? 29.303 -6.363 -41.791 1.00 88.06 178 LEU A O 1
ATOM 1373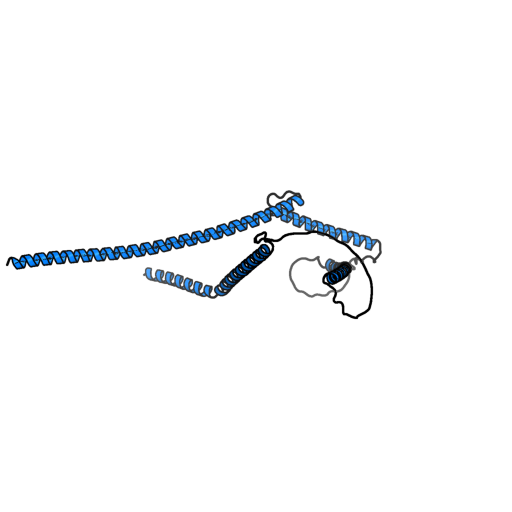 N N . ARG A 1 179 ? 31.532 -6.443 -42.032 1.00 92.62 179 ARG A N 1
ATOM 1374 C CA . ARG A 1 179 ? 31.839 -6.125 -40.630 1.00 92.62 179 ARG A CA 1
ATOM 1375 C C . ARG A 1 179 ? 31.266 -4.768 -40.214 1.00 92.62 179 ARG A C 1
ATOM 1377 O O . ARG A 1 179 ? 30.684 -4.652 -39.137 1.00 92.62 179 ARG A O 1
ATOM 1384 N N . LYS A 1 180 ? 31.392 -3.746 -41.068 1.00 93.81 180 LYS A N 1
ATOM 1385 C CA . LYS A 1 180 ? 30.833 -2.411 -40.810 1.00 93.81 180 LYS A CA 1
ATOM 1386 C C . LYS A 1 180 ? 29.306 -2.432 -40.757 1.00 93.81 180 LYS A C 1
ATOM 1388 O O . LYS A 1 180 ? 28.727 -1.797 -39.879 1.00 93.81 180 LYS A O 1
ATOM 1393 N N . ASP A 1 181 ? 28.657 -3.138 -41.676 1.00 94.56 181 ASP A N 1
ATOM 1394 C CA . ASP A 1 181 ? 27.197 -3.215 -41.722 1.00 94.56 181 ASP A CA 1
ATOM 1395 C C . ASP A 1 181 ? 26.638 -4.072 -40.578 1.00 94.56 181 ASP A C 1
ATOM 1397 O O . ASP A 1 181 ? 25.660 -3.670 -39.950 1.00 94.56 181 ASP A O 1
ATOM 1401 N N . ASN A 1 182 ? 27.317 -5.160 -40.200 1.00 94.38 182 ASN A N 1
ATOM 1402 C CA . ASN A 1 182 ? 26.976 -5.936 -39.006 1.00 94.38 182 ASN A CA 1
ATOM 1403 C C . ASN A 1 182 ? 27.080 -5.080 -37.736 1.00 94.38 182 ASN A C 1
ATOM 1405 O O . ASN A 1 182 ? 26.166 -5.062 -36.919 1.00 94.38 182 ASN A O 1
ATOM 1409 N N . HIS A 1 183 ? 28.152 -4.293 -37.600 1.00 97.06 183 HIS A N 1
ATOM 1410 C CA . HIS A 1 183 ? 28.312 -3.389 -36.463 1.00 97.06 183 HIS A CA 1
ATOM 1411 C C . HIS A 1 183 ? 27.185 -2.343 -36.377 1.00 97.06 183 HIS A C 1
ATOM 1413 O O . HIS A 1 183 ? 26.652 -2.094 -35.296 1.00 97.06 183 HIS A O 1
ATOM 1419 N N . LYS A 1 184 ? 26.766 -1.765 -37.514 1.00 97.50 184 LYS A N 1
ATOM 1420 C CA . LYS A 1 184 ? 25.607 -0.855 -37.557 1.00 97.50 184 LYS A CA 1
ATOM 1421 C C . LYS A 1 184 ? 24.314 -1.552 -37.154 1.00 97.50 184 LYS A C 1
ATOM 14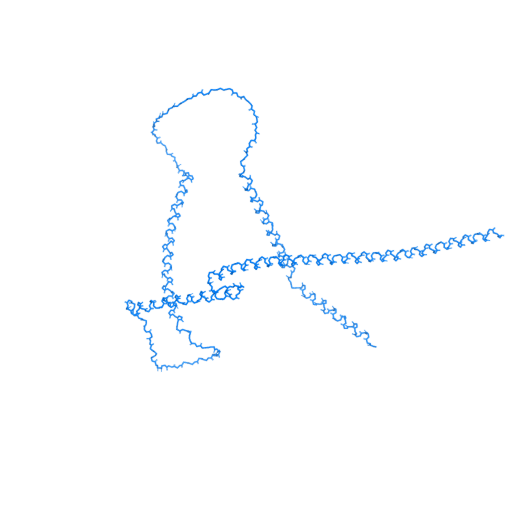23 O O . LYS A 1 184 ? 23.503 -0.951 -36.460 1.00 97.50 184 LYS A O 1
ATOM 1428 N N . GLU A 1 185 ? 24.116 -2.782 -37.612 1.00 97.25 185 GLU A N 1
ATOM 1429 C CA . GLU A 1 185 ? 22.918 -3.563 -37.320 1.00 97.25 185 GLU A CA 1
ATOM 1430 C C . GLU A 1 185 ? 22.819 -3.900 -35.828 1.00 97.25 185 GLU A C 1
ATOM 1432 O O . GLU A 1 185 ? 21.764 -3.716 -35.220 1.00 97.25 185 GLU A O 1
ATOM 1437 N N . VAL A 1 186 ? 23.932 -4.304 -35.211 1.00 97.50 186 VAL A N 1
ATOM 1438 C CA . VAL A 1 186 ? 24.014 -4.526 -33.761 1.00 97.50 186 VAL A CA 1
ATOM 1439 C C . VAL A 1 186 ? 23.661 -3.247 -32.997 1.00 97.50 186 VAL A C 1
ATOM 1441 O O . VAL A 1 186 ? 22.827 -3.274 -32.090 1.00 97.50 186 VAL A O 1
ATOM 1444 N N . GLU A 1 187 ? 24.227 -2.106 -33.389 1.00 97.88 187 GLU A N 1
ATOM 1445 C CA . GLU A 1 187 ? 23.937 -0.828 -32.734 1.00 97.88 187 GLU A CA 1
ATOM 1446 C C . GLU A 1 187 ? 22.491 -0.356 -32.974 1.00 97.88 187 GLU A C 1
ATOM 1448 O O . GLU A 1 187 ? 21.867 0.202 -32.069 1.00 97.88 187 GLU A O 1
ATOM 1453 N N . ARG A 1 188 ? 21.908 -0.617 -34.152 1.00 98.38 188 ARG A N 1
ATOM 1454 C CA . ARG A 1 188 ? 20.491 -0.342 -34.440 1.00 98.38 188 ARG A CA 1
ATOM 1455 C C . ARG A 1 188 ? 19.587 -1.119 -33.484 1.00 98.38 188 ARG A C 1
ATOM 1457 O O . ARG A 1 188 ? 18.754 -0.504 -32.820 1.00 98.38 188 ARG A O 1
ATOM 1464 N N . ARG A 1 189 ? 19.804 -2.431 -33.343 1.00 98.19 189 ARG A N 1
ATOM 1465 C CA . ARG A 1 189 ? 19.034 -3.283 -32.415 1.00 98.19 189 ARG A CA 1
ATOM 1466 C C . ARG A 1 189 ? 19.179 -2.834 -30.966 1.00 98.19 189 ARG A C 1
ATOM 1468 O O . ARG A 1 189 ? 18.192 -2.768 -30.240 1.00 98.19 189 ARG A O 1
ATOM 1475 N N . ARG A 1 190 ? 20.393 -2.461 -30.546 1.00 98.44 190 ARG A N 1
ATOM 1476 C CA . ARG A 1 190 ? 20.628 -1.897 -29.209 1.00 98.44 190 ARG A CA 1
ATOM 1477 C C . ARG A 1 190 ? 19.792 -0.636 -28.978 1.00 98.44 190 ARG A C 1
ATOM 1479 O O . ARG A 1 190 ? 19.183 -0.492 -27.919 1.00 98.44 190 ARG A O 1
ATOM 1486 N N . ARG A 1 191 ? 19.758 0.277 -29.953 1.00 98.25 191 ARG A N 1
ATOM 1487 C CA . ARG A 1 191 ? 18.973 1.519 -29.864 1.00 98.25 191 ARG A CA 1
ATOM 1488 C C . ARG A 1 191 ? 17.475 1.253 -29.808 1.00 98.25 191 ARG A C 1
ATOM 1490 O O . ARG A 1 191 ? 16.794 1.924 -29.041 1.00 98.25 191 ARG A O 1
ATOM 1497 N N . GLU A 1 192 ? 16.982 0.303 -30.592 1.00 98.06 192 GLU A N 1
ATOM 1498 C CA . GLU A 1 192 ? 15.573 -0.106 -30.581 1.00 98.06 192 GLU A CA 1
ATOM 1499 C C . GLU A 1 192 ? 15.174 -0.673 -29.226 1.00 98.06 192 GLU A C 1
ATOM 1501 O O . GLU A 1 192 ? 14.264 -0.135 -28.609 1.00 98.06 192 GLU A O 1
ATOM 1506 N N . ASN A 1 193 ? 15.951 -1.609 -28.678 1.00 97.81 193 ASN A N 1
ATOM 1507 C CA . ASN A 1 193 ? 15.685 -2.165 -27.352 1.00 97.81 193 ASN A CA 1
ATOM 1508 C C . ASN A 1 193 ? 15.639 -1.084 -26.249 1.00 97.81 193 ASN A C 1
ATOM 1510 O O . ASN A 1 193 ? 14.777 -1.103 -25.373 1.00 97.81 193 ASN A O 1
ATOM 1514 N N . ILE A 1 194 ? 16.537 -0.090 -26.303 1.00 97.19 194 ILE A N 1
ATOM 1515 C CA . ILE A 1 194 ? 16.508 1.048 -25.368 1.00 97.19 194 ILE A CA 1
ATOM 1516 C C . ILE A 1 194 ? 15.247 1.902 -25.571 1.00 97.19 194 ILE A C 1
ATOM 1518 O O . ILE A 1 194 ? 14.644 2.355 -24.597 1.00 97.19 194 ILE A O 1
ATOM 1522 N N . ASN A 1 195 ? 14.856 2.162 -26.821 1.00 97.12 195 ASN A N 1
ATOM 1523 C CA . ASN A 1 195 ? 13.661 2.949 -27.125 1.00 97.12 195 ASN A CA 1
ATOM 1524 C C . ASN A 1 195 ? 12.389 2.247 -26.650 1.00 97.12 195 ASN A C 1
ATOM 1526 O O . ASN A 1 195 ? 11.513 2.907 -26.086 1.00 97.12 195 ASN A O 1
ATOM 1530 N N . ASP A 1 196 ? 12.319 0.935 -26.840 1.00 97.06 196 ASP A N 1
ATOM 1531 C CA . ASP A 1 196 ? 11.201 0.110 -26.404 1.00 97.06 196 ASP A CA 1
ATOM 1532 C C . ASP A 1 196 ? 11.112 0.122 -24.877 1.00 97.06 196 ASP A C 1
ATOM 1534 O O . ASP A 1 196 ? 10.062 0.453 -24.332 1.00 97.06 196 ASP A O 1
ATOM 1538 N N . GLY A 1 197 ? 12.236 -0.069 -24.176 1.00 96.44 197 GLY A N 1
ATOM 1539 C CA . GLY A 1 197 ? 12.288 0.034 -22.715 1.00 96.44 197 GLY A CA 1
ATOM 1540 C C . GLY A 1 197 ? 11.816 1.394 -22.181 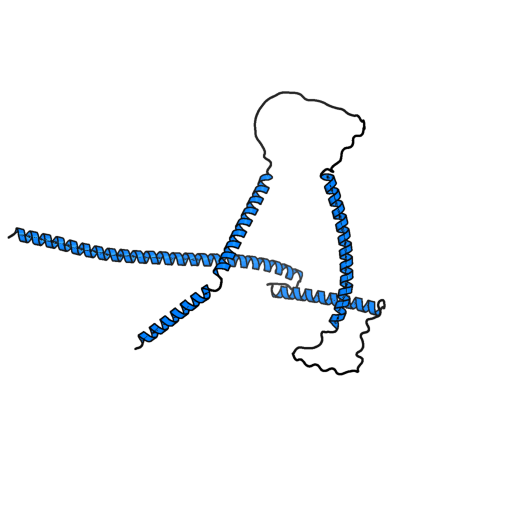1.00 96.44 197 GLY A C 1
ATOM 1541 O O . GLY A 1 197 ? 11.025 1.454 -21.241 1.00 96.44 197 GLY A O 1
ATOM 1542 N N . ILE A 1 198 ? 12.231 2.503 -22.804 1.00 95.88 198 ILE A N 1
ATOM 1543 C CA . ILE A 1 198 ? 11.759 3.847 -22.420 1.00 95.88 198 ILE A CA 1
ATOM 1544 C C . ILE A 1 198 ? 10.256 4.014 -22.704 1.00 95.88 198 ILE A C 1
ATOM 1546 O O . ILE A 1 198 ? 9.553 4.677 -21.939 1.00 95.88 198 ILE A O 1
ATOM 1550 N N . THR A 1 199 ? 9.755 3.412 -23.782 1.00 94.62 199 THR A N 1
ATOM 1551 C CA . THR A 1 199 ? 8.334 3.460 -24.153 1.00 94.62 199 THR A CA 1
ATOM 1552 C C . THR A 1 199 ? 7.470 2.629 -23.205 1.00 94.62 199 THR A C 1
ATOM 1554 O O . THR A 1 199 ? 6.361 3.037 -22.883 1.00 94.62 199 THR A O 1
ATOM 1557 N N . GLU A 1 200 ? 7.962 1.503 -22.693 1.00 95.69 200 GLU A N 1
ATOM 1558 C CA . GLU A 1 200 ? 7.251 0.749 -21.653 1.00 95.69 200 GLU A CA 1
ATOM 1559 C C . GLU A 1 200 ? 7.192 1.524 -20.332 1.00 95.69 200 GLU A C 1
ATOM 1561 O O . GLU A 1 200 ? 6.134 1.608 -19.706 1.00 95.69 200 GLU A O 1
ATOM 1566 N N . ILE A 1 201 ? 8.291 2.180 -19.939 1.00 95.62 201 ILE A N 1
ATOM 1567 C CA . ILE A 1 201 ? 8.304 3.043 -18.747 1.00 95.62 201 ILE A CA 1
ATOM 1568 C C . ILE A 1 201 ? 7.271 4.169 -18.883 1.00 95.62 201 ILE A C 1
ATOM 1570 O O . ILE A 1 201 ? 6.549 4.454 -17.928 1.00 95.62 201 ILE A O 1
ATOM 1574 N N . SER A 1 202 ? 7.152 4.793 -20.059 1.00 94.81 202 SER A N 1
ATOM 1575 C CA . SER A 1 202 ? 6.213 5.903 -20.253 1.00 94.81 202 SER A CA 1
ATOM 1576 C C . SER A 1 202 ? 4.746 5.491 -20.072 1.00 94.81 202 SER A C 1
ATOM 1578 O O . SER A 1 202 ? 3.958 6.290 -19.572 1.00 94.81 202 SER A O 1
ATOM 1580 N N . LYS A 1 203 ? 4.382 4.240 -20.387 1.00 93.75 203 LYS A N 1
ATOM 1581 C CA . LYS A 1 203 ? 3.020 3.713 -20.186 1.00 93.75 203 LYS A CA 1
ATOM 1582 C C . LYS A 1 203 ? 2.655 3.529 -18.713 1.00 93.75 2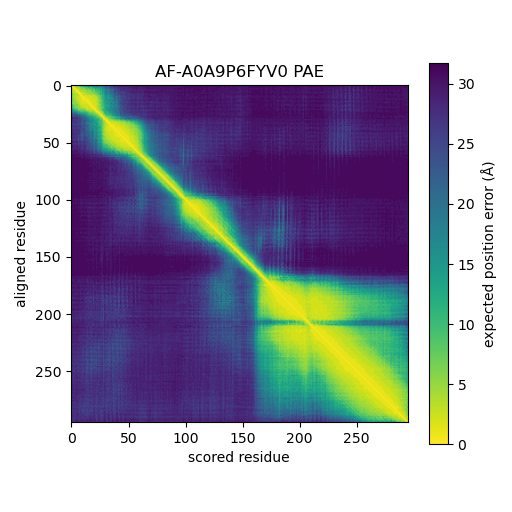03 LYS A C 1
ATOM 1584 O O . LYS A 1 203 ? 1.490 3.673 -18.359 1.00 93.75 203 LYS A O 1
ATOM 1589 N N . MET A 1 204 ? 3.629 3.190 -17.867 1.00 93.62 204 MET A N 1
ATOM 1590 C CA . MET A 1 204 ? 3.407 2.961 -16.432 1.00 93.62 204 MET A CA 1
ATOM 1591 C C . MET A 1 204 ? 3.428 4.254 -15.615 1.00 93.62 204 MET A C 1
ATOM 1593 O O . MET A 1 204 ? 2.851 4.316 -14.532 1.00 93.62 204 MET A O 1
ATOM 1597 N N . VAL A 1 205 ? 4.121 5.280 -16.111 1.00 92.62 205 VAL A N 1
ATOM 1598 C CA . VAL A 1 205 ? 4.321 6.535 -15.389 1.00 92.62 205 VAL A CA 1
ATOM 1599 C C . VAL A 1 205 ? 3.210 7.525 -15.743 1.00 92.62 205 VAL A C 1
ATOM 1601 O O . VAL A 1 205 ? 3.051 7.874 -16.917 1.00 92.62 205 VAL A O 1
ATOM 1604 N N . PRO A 1 206 ? 2.459 8.035 -14.752 1.00 89.38 206 PRO A N 1
ATOM 1605 C CA . PRO A 1 206 ? 1.429 9.031 -15.001 1.00 89.38 206 PRO A CA 1
ATOM 1606 C C . PRO A 1 206 ? 2.046 10.330 -15.532 1.00 89.38 206 PRO A C 1
ATOM 1608 O O . PRO A 1 206 ? 3.094 10.772 -15.065 1.00 89.38 206 PRO A O 1
ATOM 1611 N N . SER A 1 207 ? 1.371 10.958 -16.496 1.00 83.69 207 SER A N 1
ATOM 1612 C CA . SER A 1 207 ? 1.776 12.246 -17.083 1.00 83.69 207 SER A CA 1
ATOM 1613 C C . SER A 1 207 ? 3.171 12.249 -17.724 1.00 83.69 207 SER A C 1
ATOM 1615 O O . SER A 1 207 ? 3.853 13.275 -17.735 1.00 83.69 207 SER A O 1
ATOM 1617 N N . SER A 1 208 ? 3.609 11.117 -18.275 1.00 78.94 208 SER A N 1
ATOM 1618 C CA . SER A 1 208 ? 4.873 11.056 -18.999 1.00 78.94 208 SER A CA 1
ATOM 1619 C C . SER A 1 208 ? 4.765 11.778 -20.357 1.00 78.94 208 SER A C 1
ATOM 1621 O O . SER A 1 208 ? 3.880 11.526 -21.176 1.00 78.94 208 SER A O 1
ATOM 1623 N N . GLU A 1 209 ? 5.649 12.748 -20.596 1.00 82.69 209 GLU A N 1
ATOM 1624 C CA . GLU A 1 209 ? 5.758 13.421 -21.897 1.00 82.69 209 GLU A CA 1
ATOM 1625 C C . GLU A 1 209 ? 6.470 12.533 -22.930 1.00 82.69 209 GLU A C 1
ATOM 1627 O O . GLU A 1 209 ? 7.140 11.568 -22.589 1.00 82.69 209 GLU A O 1
ATOM 1632 N N . LYS A 1 210 ? 6.446 12.904 -24.217 1.00 85.50 210 LYS A N 1
ATOM 1633 C CA . LYS A 1 210 ? 7.158 12.164 -25.286 1.00 85.50 210 LYS A CA 1
ATOM 1634 C C . LYS A 1 210 ? 8.697 12.273 -25.218 1.00 85.50 210 LYS A C 1
ATOM 1636 O O . LYS A 1 210 ? 9.398 11.642 -26.006 1.00 85.50 210 LYS A O 1
ATOM 1641 N N . ASN A 1 211 ? 9.236 13.088 -24.311 1.00 92.19 211 ASN A N 1
ATOM 1642 C CA . ASN A 1 211 ? 10.672 13.294 -24.129 1.00 92.19 211 ASN A CA 1
ATOM 1643 C C . ASN A 1 211 ? 11.288 12.181 -23.264 1.00 92.19 211 ASN A C 1
ATOM 1645 O O . ASN A 1 211 ? 10.930 12.047 -22.097 1.00 92.19 211 ASN A O 1
ATOM 1649 N N . LYS A 1 212 ? 12.308 11.478 -23.782 1.00 92.69 212 LYS A N 1
ATOM 1650 C CA . LYS A 1 212 ? 13.079 10.460 -23.040 1.00 92.69 212 LYS A CA 1
ATOM 1651 C C . LYS A 1 212 ? 13.581 10.951 -21.675 1.00 92.69 212 LYS A C 1
ATOM 1653 O O . LYS A 1 212 ? 13.472 10.228 -20.694 1.00 92.69 212 LYS A O 1
ATOM 1658 N N . GLY A 1 213 ? 14.102 12.176 -21.594 1.00 94.00 213 GLY A N 1
ATOM 1659 C CA . GLY A 1 213 ? 14.580 12.764 -20.339 1.00 94.00 213 GLY A CA 1
ATOM 1660 C C . GLY A 1 213 ? 13.453 13.042 -19.339 1.00 94.00 213 GLY A C 1
ATOM 1661 O O . GLY A 1 213 ? 13.595 12.718 -18.161 1.00 94.00 213 GLY A O 1
ATOM 1662 N N . SER A 1 214 ? 12.321 13.588 -19.804 1.00 93.75 214 SER A N 1
ATOM 1663 C CA . SER A 1 214 ? 11.133 13.811 -18.964 1.00 93.75 214 SER A CA 1
ATOM 1664 C C . SER A 1 214 ? 10.562 12.486 -18.450 1.00 93.75 214 SER A C 1
ATOM 1666 O O . SER A 1 214 ? 10.293 12.382 -17.258 1.00 93.75 214 SER A O 1
ATOM 1668 N N . ILE A 1 215 ? 10.449 11.459 -19.308 1.00 94.69 215 ILE A N 1
ATOM 1669 C CA . ILE A 1 215 ? 9.963 10.116 -18.935 1.00 94.69 215 ILE A CA 1
ATOM 1670 C C . ILE A 1 215 ? 10.799 9.548 -17.789 1.00 94.69 215 ILE A C 1
ATOM 1672 O O . ILE A 1 215 ? 10.245 9.132 -16.777 1.00 94.69 215 ILE A O 1
ATOM 1676 N N . LEU A 1 216 ? 12.129 9.571 -17.914 1.00 95.44 216 LEU A N 1
ATOM 1677 C CA . LEU A 1 216 ? 13.019 9.042 -16.879 1.00 95.44 216 LEU A CA 1
ATOM 1678 C C . LEU A 1 216 ? 12.908 9.832 -15.567 1.00 95.44 216 LEU A C 1
ATOM 1680 O O . LEU A 1 216 ? 12.895 9.240 -14.488 1.00 95.44 216 LEU A O 1
ATOM 1684 N N . LYS A 1 217 ? 12.791 11.162 -15.637 1.00 94.38 217 LYS A N 1
ATOM 1685 C CA . LYS A 1 217 ? 12.652 12.008 -14.445 1.00 94.38 217 LYS A CA 1
ATOM 1686 C C . LYS A 1 217 ? 11.327 11.765 -13.718 1.00 94.38 217 LYS A C 1
ATOM 1688 O O . LYS A 1 217 ? 11.331 11.604 -12.496 1.00 94.38 217 LYS A O 1
ATOM 1693 N N . GLU A 1 218 ? 10.216 11.721 -14.451 1.00 95.25 218 GLU A N 1
ATOM 1694 C CA . GLU A 1 218 ? 8.903 11.433 -13.868 1.00 95.25 218 GLU A CA 1
ATOM 1695 C C . GLU A 1 218 ? 8.821 9.989 -13.363 1.00 95.25 218 GLU A C 1
ATOM 1697 O O . GLU A 1 218 ? 8.246 9.766 -12.303 1.00 95.25 218 GLU A O 1
ATOM 1702 N N . ALA A 1 219 ? 9.486 9.027 -14.013 1.00 96.38 219 ALA A N 1
ATOM 1703 C CA . ALA A 1 219 ? 9.582 7.656 -13.512 1.00 96.38 219 ALA A CA 1
ATOM 1704 C C . ALA A 1 219 ? 10.242 7.596 -12.129 1.00 96.38 219 ALA A C 1
ATOM 1706 O O . ALA A 1 219 ? 9.705 6.989 -11.204 1.00 96.38 219 ALA A O 1
ATOM 1707 N N . VAL A 1 220 ? 11.378 8.280 -11.956 1.00 95.81 220 VAL A N 1
ATOM 1708 C CA . VAL A 1 220 ? 12.079 8.336 -10.663 1.00 95.81 220 VAL A CA 1
ATOM 1709 C C . VAL A 1 220 ? 11.204 8.982 -9.591 1.00 95.81 220 VAL A C 1
ATOM 1711 O O . VAL A 1 220 ? 11.139 8.491 -8.463 1.00 95.81 220 VAL A O 1
ATOM 1714 N N . LYS A 1 221 ? 10.519 10.080 -9.927 1.00 95.62 221 LYS A N 1
ATOM 1715 C CA . LYS A 1 221 ? 9.596 10.748 -9.005 1.00 95.62 221 LYS A CA 1
ATOM 1716 C C . LYS A 1 221 ? 8.437 9.828 -8.623 1.00 95.62 221 LYS A C 1
ATOM 1718 O O . LYS A 1 221 ? 8.144 9.700 -7.439 1.00 95.62 221 LYS A O 1
ATOM 1723 N N . TYR A 1 222 ? 7.834 9.161 -9.601 1.00 97.12 222 TYR A N 1
ATOM 1724 C CA . TYR A 1 222 ? 6.708 8.264 -9.389 1.00 97.12 222 TYR A CA 1
ATOM 1725 C C . TYR A 1 222 ? 7.078 7.077 -8.496 1.00 97.12 222 TYR A C 1
ATOM 1727 O O . TYR A 1 222 ? 6.352 6.796 -7.549 1.00 97.12 222 TYR A O 1
ATOM 1735 N N . ILE A 1 223 ? 8.244 6.455 -8.705 1.00 96.94 223 ILE A N 1
ATOM 1736 C CA . ILE A 1 223 ? 8.741 5.377 -7.833 1.00 96.94 223 ILE A CA 1
ATOM 1737 C C . ILE A 1 223 ? 8.879 5.860 -6.386 1.00 96.94 223 ILE A C 1
ATOM 1739 O O . ILE A 1 223 ? 8.418 5.182 -5.471 1.00 96.94 223 ILE A O 1
ATOM 1743 N N . ARG A 1 224 ? 9.460 7.047 -6.162 1.00 97.19 224 ARG A N 1
ATOM 1744 C CA . ARG A 1 224 ? 9.591 7.611 -4.806 1.00 97.19 224 ARG A CA 1
ATOM 1745 C C . ARG A 1 224 ? 8.233 7.866 -4.162 1.00 97.19 224 ARG A C 1
ATOM 1747 O O . ARG A 1 224 ? 8.046 7.557 -2.991 1.00 97.19 224 ARG A O 1
ATOM 1754 N N . THR A 1 225 ? 7.283 8.407 -4.923 1.00 95.94 225 THR A N 1
ATOM 1755 C CA . THR A 1 225 ? 5.917 8.615 -4.436 1.00 95.94 225 THR A CA 1
ATOM 1756 C C . THR A 1 225 ? 5.244 7.288 -4.102 1.00 95.94 225 THR A C 1
ATOM 1758 O O . THR A 1 225 ? 4.685 7.174 -3.022 1.00 95.94 225 THR A O 1
ATOM 1761 N N . LEU A 1 226 ? 5.352 6.270 -4.960 1.00 97.06 226 LEU A N 1
ATOM 1762 C CA . LEU A 1 226 ? 4.803 4.939 -4.692 1.00 97.06 226 LEU A CA 1
ATOM 1763 C C . LEU A 1 226 ? 5.400 4.306 -3.433 1.00 97.06 226 LEU A C 1
ATOM 1765 O O . LEU A 1 226 ? 4.671 3.704 -2.652 1.00 97.06 226 LEU A O 1
ATOM 1769 N N . GLN A 1 227 ? 6.709 4.447 -3.217 1.00 97.12 227 GLN A N 1
ATOM 1770 C CA . GLN A 1 227 ? 7.366 3.962 -2.003 1.00 97.12 227 GLN A CA 1
ATOM 1771 C C . GLN A 1 227 ? 6.819 4.652 -0.751 1.00 97.12 227 GLN A C 1
ATOM 1773 O O . GLN A 1 227 ? 6.489 3.971 0.218 1.00 97.12 227 GLN A O 1
ATOM 1778 N N . GLU A 1 228 ? 6.671 5.979 -0.778 1.00 96.69 228 GLU A N 1
ATOM 1779 C CA . GLU A 1 228 ? 6.120 6.719 0.360 1.00 96.69 228 GLU A CA 1
ATOM 1780 C C . GLU A 1 228 ? 4.632 6.411 0.579 1.00 96.69 228 GLU A C 1
ATOM 1782 O O . GLU A 1 228 ? 4.217 6.202 1.715 1.00 96.69 228 GLU A O 1
ATOM 1787 N N . THR A 1 229 ? 3.833 6.296 -0.485 1.00 96.62 229 THR A N 1
ATOM 1788 C CA . THR A 1 229 ? 2.425 5.889 -0.385 1.00 96.62 229 THR A CA 1
ATOM 1789 C C . THR A 1 229 ? 2.295 4.481 0.186 1.00 96.62 229 THR A C 1
ATOM 1791 O O . THR A 1 229 ? 1.502 4.282 1.098 1.00 96.62 229 THR A O 1
ATOM 1794 N N . ASN A 1 230 ? 3.098 3.515 -0.269 1.00 96.94 230 ASN A N 1
ATOM 1795 C CA . ASN A 1 230 ? 3.101 2.168 0.309 1.00 96.94 230 ASN A CA 1
ATOM 1796 C C . ASN A 1 230 ? 3.506 2.186 1.785 1.00 96.94 230 ASN A C 1
ATOM 1798 O O . ASN A 1 230 ? 2.885 1.503 2.593 1.00 96.94 230 ASN A O 1
ATOM 1802 N N . ARG A 1 231 ? 4.505 2.995 2.163 1.00 97.12 231 ARG A N 1
ATOM 1803 C CA . ARG A 1 231 ? 4.895 3.161 3.568 1.00 97.12 231 ARG A CA 1
ATOM 1804 C C . ARG A 1 231 ? 3.741 3.709 4.409 1.00 97.12 231 ARG A C 1
ATOM 1806 O O . ARG A 1 231 ? 3.494 3.197 5.496 1.00 97.12 231 ARG A O 1
ATOM 1813 N N . GLN A 1 232 ? 3.033 4.722 3.910 1.00 96.81 232 GLN A N 1
ATOM 1814 C CA . GLN A 1 232 ? 1.870 5.296 4.593 1.00 96.81 232 GLN A CA 1
ATOM 1815 C C . GLN A 1 232 ? 0.721 4.294 4.710 1.00 96.81 232 GLN A C 1
ATOM 1817 O O . GLN A 1 232 ? 0.177 4.143 5.799 1.00 96.81 232 GLN A O 1
ATOM 1822 N N . LEU A 1 233 ? 0.411 3.559 3.639 1.00 96.69 233 LEU A N 1
ATOM 1823 C CA . LEU A 1 233 ? -0.616 2.516 3.659 1.00 96.69 233 LEU A CA 1
ATOM 1824 C C . LEU A 1 233 ? -0.279 1.396 4.649 1.00 96.69 233 LEU A C 1
ATOM 1826 O O . LEU A 1 233 ? -1.169 0.930 5.351 1.00 96.69 233 LEU A O 1
ATOM 1830 N N . SER A 1 234 ? 0.990 0.991 4.762 1.00 96.56 234 SER A N 1
ATOM 1831 C CA . SER A 1 234 ? 1.408 0.013 5.775 1.00 96.56 234 SER A CA 1
ATOM 1832 C C . SER A 1 234 ? 1.181 0.522 7.200 1.00 96.56 234 SER A C 1
ATOM 1834 O O . SER A 1 234 ? 0.689 -0.228 8.038 1.00 96.56 234 SER A O 1
ATOM 1836 N N . ILE A 1 235 ? 1.495 1.793 7.471 1.00 97.12 235 ILE A N 1
ATOM 1837 C CA . ILE A 1 235 ? 1.258 2.412 8.786 1.00 97.12 235 ILE A CA 1
ATOM 1838 C C . ILE A 1 235 ? -0.244 2.501 9.082 1.00 97.12 235 ILE A C 1
ATOM 1840 O O . ILE A 1 235 ? -0.676 2.197 10.191 1.00 97.12 235 ILE A O 1
ATOM 1844 N N . GLU A 1 236 ? -1.055 2.898 8.101 1.00 96.38 236 GLU A N 1
ATOM 1845 C CA . GLU A 1 236 ? -2.512 2.969 8.248 1.00 96.38 236 GLU A CA 1
ATOM 1846 C C . GLU A 1 236 ? -3.132 1.582 8.474 1.00 96.38 236 GLU A C 1
ATOM 1848 O O . GLU A 1 236 ? -4.027 1.425 9.310 1.00 96.38 236 GLU A O 1
ATOM 1853 N N . ALA A 1 237 ? -2.626 0.561 7.780 1.00 96.88 237 ALA A N 1
ATOM 1854 C CA . ALA A 1 237 ? -3.041 -0.821 7.979 1.00 96.88 237 ALA A CA 1
ATOM 1855 C C . ALA A 1 237 ? -2.722 -1.301 9.404 1.00 96.88 237 ALA A C 1
ATOM 1857 O O . ALA A 1 237 ? -3.599 -1.850 10.070 1.00 96.88 237 ALA A O 1
ATOM 1858 N N . GLU A 1 238 ? -1.511 -1.036 9.902 1.00 97.50 238 GLU A N 1
ATOM 1859 C CA . GLU A 1 238 ? -1.118 -1.355 11.280 1.00 97.50 238 GLU A CA 1
ATOM 1860 C C . GLU A 1 238 ? -2.003 -0.629 12.305 1.00 97.50 238 GLU A C 1
ATOM 1862 O O . GLU A 1 238 ? -2.539 -1.250 13.224 1.00 97.50 238 GLU A O 1
ATOM 1867 N N . ALA A 1 239 ? -2.238 0.672 12.112 1.00 97.31 239 ALA A N 1
ATOM 1868 C CA . ALA A 1 239 ? -3.114 1.458 12.977 1.00 97.31 239 ALA A CA 1
ATOM 1869 C C . ALA A 1 239 ? -4.553 0.914 12.994 1.00 97.31 239 ALA A C 1
ATOM 1871 O O . ALA A 1 239 ? -5.187 0.863 14.048 1.00 97.31 239 ALA A O 1
ATOM 1872 N N . THR A 1 240 ? -5.058 0.462 11.844 1.00 97.50 240 THR A N 1
ATOM 1873 C CA . THR A 1 240 ? -6.394 -0.136 11.733 1.00 97.50 240 THR A CA 1
ATOM 1874 C C . THR A 1 240 ? -6.486 -1.450 12.506 1.00 97.50 240 THR A C 1
ATOM 1876 O O . THR A 1 240 ? -7.465 -1.662 13.221 1.00 97.50 240 THR A O 1
ATOM 1879 N N . VAL A 1 241 ? -5.471 -2.314 12.408 1.00 97.88 241 VAL A N 1
ATOM 1880 C CA . VAL A 1 241 ? -5.408 -3.573 13.171 1.00 97.88 241 VAL A CA 1
ATOM 1881 C C . VAL A 1 241 ? -5.360 -3.295 14.674 1.00 97.88 241 VAL A C 1
ATOM 1883 O O . VAL A 1 241 ? -6.126 -3.893 15.429 1.00 97.88 241 VAL A O 1
ATOM 1886 N N . ASN A 1 242 ? -4.536 -2.339 15.109 1.00 97.56 242 ASN A N 1
ATOM 1887 C CA . ASN A 1 242 ? -4.449 -1.955 16.520 1.00 97.56 242 ASN A CA 1
ATOM 1888 C C . ASN A 1 242 ? -5.790 -1.423 17.045 1.00 97.56 242 ASN A C 1
ATOM 1890 O O . ASN A 1 242 ? -6.256 -1.854 18.098 1.00 97.56 242 ASN A O 1
ATOM 1894 N N . LEU A 1 243 ? -6.464 -0.560 16.280 1.00 97.62 243 LEU A N 1
ATOM 1895 C CA . LEU A 1 243 ? -7.779 -0.040 16.653 1.00 97.62 243 LEU A CA 1
ATOM 1896 C C . LEU A 1 243 ? -8.847 -1.146 16.718 1.00 97.62 243 LEU A C 1
ATOM 1898 O O . LEU A 1 243 ? -9.721 -1.123 17.587 1.00 97.62 243 LEU A O 1
ATOM 1902 N N . GLN A 1 244 ? -8.793 -2.126 15.811 1.00 97.44 244 GLN A N 1
ATOM 1903 C CA . GLN A 1 244 ? -9.681 -3.291 15.851 1.00 97.44 244 GLN A CA 1
ATOM 1904 C C . GLN A 1 244 ? -9.446 -4.132 17.107 1.00 97.44 244 GLN A C 1
ATOM 1906 O O . GLN A 1 244 ? -10.414 -4.490 17.780 1.00 97.44 244 GLN A O 1
ATOM 1911 N N . PHE A 1 245 ? -8.183 -4.378 17.456 1.00 98.19 245 PHE A N 1
ATOM 1912 C CA . PHE A 1 245 ? -7.814 -5.094 18.673 1.00 98.19 245 PHE A CA 1
ATOM 1913 C C . PHE A 1 245 ? -8.290 -4.362 19.937 1.00 98.19 245 PHE A C 1
ATOM 1915 O O . PHE A 1 245 ? -8.912 -4.966 20.811 1.00 98.19 245 PHE A O 1
ATOM 1922 N N . GLU A 1 246 ? -8.079 -3.046 20.021 1.00 97.62 246 GLU A N 1
ATOM 1923 C CA . GLU A 1 246 ? -8.561 -2.226 21.140 1.00 97.62 246 GLU A CA 1
ATOM 1924 C C . GLU A 1 246 ? -10.088 -2.261 21.268 1.00 97.62 246 GLU A C 1
ATOM 1926 O O . GLU A 1 246 ? -10.625 -2.382 22.372 1.00 97.62 246 GLU A O 1
ATOM 1931 N N . LYS A 1 247 ? -10.802 -2.209 20.138 1.00 97.88 247 LYS A N 1
ATOM 1932 C CA . LYS A 1 247 ? -12.262 -2.321 20.112 1.00 97.88 247 LYS A CA 1
ATOM 1933 C C . LYS A 1 247 ? -12.731 -3.685 20.621 1.00 97.88 247 LYS A C 1
ATOM 1935 O O . LYS A 1 247 ? -13.676 -3.739 21.407 1.00 97.88 247 LYS A O 1
ATOM 1940 N N . GLU A 1 248 ? -12.108 -4.772 20.177 1.00 97.88 248 GLU A N 1
ATOM 1941 C CA . GLU A 1 248 ? -12.453 -6.126 20.621 1.00 97.88 248 GLU A CA 1
ATOM 1942 C C . GLU A 1 248 ? -12.182 -6.310 22.118 1.00 97.88 248 GLU A C 1
ATOM 1944 O O . GLU A 1 248 ? -13.055 -6.784 22.850 1.00 97.88 248 GLU A O 1
ATOM 1949 N N . LYS A 1 249 ? -11.034 -5.820 22.601 1.00 98.06 249 LYS A N 1
ATOM 1950 C CA . LYS A 1 249 ? -10.700 -5.774 24.029 1.00 98.06 249 LYS A CA 1
ATOM 1951 C C . LYS A 1 249 ? -11.771 -5.041 24.838 1.00 98.06 249 LYS A C 1
ATOM 1953 O O . LYS A 1 249 ? -12.248 -5.578 25.835 1.00 98.06 249 LYS A O 1
ATOM 1958 N N . ALA A 1 250 ? -12.198 -3.859 24.392 1.00 98.19 250 ALA A N 1
ATOM 1959 C CA . ALA A 1 250 ? -13.225 -3.077 25.079 1.00 98.19 250 ALA A CA 1
ATOM 1960 C C . ALA A 1 250 ? -14.596 -3.782 25.107 1.00 98.19 250 ALA A C 1
ATOM 1962 O O . ALA A 1 250 ? -15.310 -3.716 26.109 1.00 98.19 250 ALA A O 1
ATOM 1963 N N . ILE A 1 251 ? -14.972 -4.478 24.027 1.00 98.12 251 ILE A N 1
ATOM 1964 C CA . ILE A 1 251 ? -16.207 -5.276 23.980 1.00 98.12 251 ILE A CA 1
ATOM 1965 C C . ILE A 1 251 ? -16.140 -6.426 24.988 1.00 98.12 251 ILE A C 1
ATOM 1967 O O . ILE A 1 251 ? -17.111 -6.658 25.711 1.00 98.12 251 ILE A O 1
ATOM 1971 N N . LEU A 1 252 ? -15.003 -7.121 25.061 1.00 97.94 252 LEU A N 1
ATOM 1972 C CA . LEU A 1 252 ? -14.825 -8.230 25.989 1.00 97.94 252 LEU A CA 1
ATOM 1973 C C . LEU A 1 252 ? -14.873 -7.755 27.446 1.00 97.94 252 LEU A C 1
ATOM 1975 O O . LEU A 1 252 ? -15.610 -8.323 28.249 1.00 97.94 252 LEU A O 1
ATOM 1979 N N . GLU A 1 253 ? -14.160 -6.676 27.775 1.00 97.75 253 GLU A N 1
ATOM 1980 C CA . GLU A 1 253 ? -14.193 -6.058 29.108 1.00 97.75 253 GLU A CA 1
ATOM 1981 C C . GLU A 1 253 ? -15.617 -5.653 29.507 1.00 97.75 253 GLU A C 1
ATOM 1983 O O . GLU A 1 253 ? -16.067 -5.959 30.615 1.00 97.75 253 GLU A O 1
ATOM 1988 N N . LYS A 1 254 ? -16.366 -5.039 28.582 1.00 98.06 254 LYS A N 1
ATOM 1989 C CA . LYS A 1 254 ? -17.775 -4.699 28.795 1.00 98.06 254 LYS A CA 1
ATOM 1990 C C . LYS A 1 254 ? -18.627 -5.946 29.056 1.00 98.06 254 LYS A C 1
ATOM 1992 O O . LYS A 1 254 ? -19.411 -5.944 30.000 1.00 98.06 254 LYS A O 1
ATOM 1997 N N . SER A 1 255 ? -18.464 -7.008 28.266 1.00 97.88 255 SER A N 1
ATOM 1998 C CA . SER A 1 255 ? -19.213 -8.261 28.444 1.00 97.88 255 SER A CA 1
ATOM 1999 C C . SER A 1 255 ? -18.934 -8.917 29.800 1.00 97.88 255 SER A C 1
ATOM 2001 O O . SER A 1 255 ? -19.848 -9.472 30.418 1.00 97.88 255 SER A O 1
ATOM 2003 N N . VAL A 1 256 ? -17.687 -8.857 30.276 1.00 98.12 256 VAL A N 1
ATOM 2004 C CA . VAL A 1 256 ? -17.307 -9.365 31.602 1.00 98.12 256 VAL A CA 1
ATOM 2005 C C . VAL A 1 256 ? -17.988 -8.544 32.697 1.00 98.12 256 VAL A C 1
ATOM 2007 O O . VAL A 1 256 ? -18.638 -9.125 33.567 1.00 98.12 256 VAL A O 1
ATOM 2010 N N . ALA A 1 257 ? -17.925 -7.212 32.615 1.00 97.50 257 ALA A N 1
ATOM 2011 C CA . ALA A 1 257 ? -18.571 -6.324 33.581 1.00 97.50 257 ALA A CA 1
ATOM 2012 C C . ALA A 1 257 ? -20.103 -6.496 33.610 1.00 97.50 257 ALA A C 1
ATOM 2014 O O . ALA A 1 257 ? -20.705 -6.519 34.683 1.00 97.50 257 ALA A O 1
ATOM 2015 N N . GLU A 1 258 ? -20.743 -6.671 32.450 1.00 97.12 258 GLU A N 1
ATOM 2016 C CA . GLU A 1 258 ? -22.182 -6.955 32.355 1.00 97.12 258 GLU A CA 1
ATOM 2017 C C . GLU A 1 258 ? -22.547 -8.282 33.034 1.00 97.12 258 GLU A C 1
ATOM 2019 O O . GLU A 1 258 ? -23.541 -8.353 33.759 1.00 97.12 258 GLU A O 1
ATOM 2024 N N . THR A 1 259 ? -21.722 -9.316 32.858 1.00 97.94 259 THR A N 1
ATOM 2025 C CA . THR A 1 259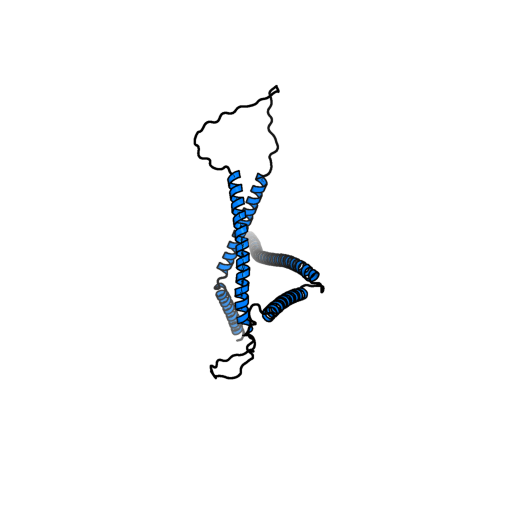 ? -21.925 -10.625 33.500 1.00 97.94 259 THR A CA 1
ATOM 2026 C C . THR A 1 259 ? -21.754 -10.536 35.018 1.00 97.94 259 THR A C 1
ATOM 2028 O O . THR A 1 259 ? -22.533 -11.117 35.778 1.00 97.94 259 THR A O 1
ATOM 2031 N N . GLU A 1 260 ? -20.753 -9.795 35.493 1.00 97.88 260 GLU A N 1
ATOM 2032 C CA . GLU A 1 260 ? -20.544 -9.560 36.923 1.00 97.88 260 GLU A CA 1
ATOM 2033 C C . GLU A 1 260 ? -21.712 -8.784 37.542 1.00 97.88 260 GLU A C 1
ATOM 2035 O O . GLU A 1 260 ? -22.224 -9.177 38.594 1.00 97.88 260 GLU A O 1
ATOM 2040 N N . LEU A 1 261 ? -22.201 -7.751 36.850 1.00 98.00 261 LEU A N 1
ATOM 2041 C CA . LEU A 1 261 ? -23.366 -6.983 37.274 1.00 98.00 261 LEU A CA 1
ATOM 2042 C C . LEU A 1 261 ? -24.611 -7.871 37.374 1.00 98.00 261 LEU A C 1
ATOM 2044 O O . LEU A 1 261 ? -25.284 -7.843 38.400 1.00 98.00 261 LEU A O 1
ATOM 2048 N N . GLN A 1 262 ? -24.888 -8.705 36.367 1.00 97.75 262 GLN A N 1
ATOM 2049 C CA . GLN A 1 262 ? -26.012 -9.648 36.398 1.00 97.75 262 GLN A CA 1
ATOM 2050 C C . GLN A 1 262 ? -25.926 -10.610 37.589 1.00 97.75 262 GLN A C 1
ATOM 2052 O O . GLN A 1 262 ? -26.918 -10.814 38.294 1.00 97.75 262 GLN A O 1
ATOM 2057 N N . ASN A 1 263 ? -24.739 -11.166 37.853 1.00 97.38 263 ASN A N 1
ATOM 2058 C CA . ASN A 1 263 ? -24.512 -12.043 39.001 1.00 97.38 263 ASN A CA 1
ATOM 2059 C C . ASN A 1 263 ? -24.743 -11.316 40.332 1.00 97.38 263 ASN A C 1
ATOM 2061 O O . ASN A 1 263 ? -25.374 -11.867 41.239 1.00 97.38 263 ASN A O 1
ATOM 2065 N N . LEU A 1 264 ? -24.252 -10.081 40.460 1.00 97.44 264 LEU A N 1
ATOM 2066 C CA . LEU A 1 264 ? -24.430 -9.280 41.667 1.00 97.44 264 LEU A CA 1
ATOM 2067 C C . LEU A 1 264 ? -25.900 -8.895 41.872 1.00 97.44 264 LEU A C 1
ATOM 2069 O O . LEU A 1 264 ? -26.405 -9.012 42.987 1.00 97.44 264 LEU A O 1
ATOM 2073 N N . THR A 1 265 ? -26.606 -8.513 40.806 1.00 97.75 265 THR A N 1
ATOM 2074 C CA . THR A 1 265 ? -28.047 -8.239 40.837 1.00 97.75 265 THR A CA 1
ATOM 2075 C C . THR A 1 265 ? -28.832 -9.474 41.273 1.00 97.75 265 THR A C 1
ATOM 2077 O O . THR A 1 265 ? -29.664 -9.375 42.171 1.00 97.75 265 THR A O 1
ATOM 2080 N N . ALA A 1 266 ? -28.533 -10.653 40.720 1.00 97.56 266 ALA A N 1
ATOM 2081 C CA . ALA A 1 266 ? -29.196 -11.894 41.115 1.00 97.56 266 ALA A CA 1
ATOM 2082 C C . ALA A 1 266 ? -28.972 -12.220 42.603 1.00 97.56 266 ALA A C 1
ATOM 2084 O O . ALA A 1 266 ? -29.919 -12.553 43.315 1.00 97.56 266 ALA A O 1
ATOM 2085 N N . ARG A 1 267 ? -27.735 -12.068 43.098 1.00 97.44 267 ARG A N 1
ATOM 2086 C CA . ARG A 1 267 ? -27.415 -12.248 44.526 1.00 97.44 267 ARG A CA 1
ATOM 2087 C C . ARG A 1 267 ? -28.137 -11.239 45.411 1.00 97.44 267 ARG A C 1
ATOM 2089 O O . ARG A 1 267 ? -28.635 -11.619 46.466 1.00 97.44 267 ARG A O 1
ATOM 2096 N N . HIS A 1 268 ? -28.213 -9.981 44.984 1.00 97.94 268 HIS A N 1
ATOM 2097 C CA . HIS A 1 268 ? -28.928 -8.939 45.713 1.00 97.94 268 HIS A CA 1
ATOM 2098 C C . HIS A 1 268 ? -30.424 -9.262 45.834 1.00 97.94 268 HIS A C 1
ATOM 2100 O O . HIS A 1 268 ? -30.981 -9.151 46.922 1.00 97.94 268 HIS A O 1
ATOM 2106 N N . GLU A 1 269 ? -31.065 -9.726 44.759 1.00 97.56 269 GLU A N 1
ATOM 2107 C CA . GLU A 1 269 ? -32.474 -10.142 44.788 1.00 97.56 269 GLU A CA 1
ATOM 2108 C C . GLU A 1 269 ? -32.717 -11.351 45.705 1.00 97.56 269 GLU A C 1
ATOM 2110 O O . GLU A 1 269 ? -33.728 -11.402 46.406 1.00 97.56 269 GLU A O 1
ATOM 2115 N N . ILE A 1 270 ? -31.790 -12.317 45.742 1.00 97.38 270 ILE A N 1
ATOM 2116 C CA . ILE A 1 270 ? -31.861 -13.447 46.682 1.00 97.38 270 ILE A CA 1
ATOM 2117 C C . ILE A 1 270 ? -31.763 -12.946 48.124 1.00 97.38 270 ILE A C 1
ATOM 2119 O O . ILE A 1 270 ? -32.647 -13.233 48.927 1.00 97.38 270 ILE A O 1
ATOM 2123 N N . LEU A 1 271 ? -30.739 -12.148 48.433 1.00 96.88 271 LEU A N 1
ATOM 2124 C CA . LEU A 1 271 ? -30.500 -11.658 49.789 1.00 96.88 271 LEU A CA 1
ATOM 2125 C C . LEU A 1 271 ? -31.636 -10.751 50.282 1.00 96.88 271 LEU A C 1
ATOM 2127 O O . LEU A 1 271 ? -32.017 -10.799 51.449 1.00 96.88 271 LEU A O 1
ATOM 2131 N N . LYS A 1 272 ? -32.213 -9.944 49.386 1.00 97.44 272 LYS A N 1
ATOM 2132 C CA . LYS A 1 272 ? -33.385 -9.118 49.681 1.00 97.44 272 LYS A CA 1
ATOM 2133 C C . LYS A 1 272 ? -34.599 -9.973 50.050 1.00 97.44 272 LYS A C 1
ATOM 2135 O O . LYS A 1 272 ? -35.271 -9.659 51.030 1.00 97.44 272 LYS A O 1
ATOM 2140 N N . ARG A 1 273 ? -34.851 -11.063 49.314 1.00 97.31 273 ARG A N 1
ATOM 2141 C CA . ARG A 1 273 ? -35.935 -12.008 49.627 1.00 97.31 273 ARG A CA 1
ATOM 2142 C C . ARG A 1 273 ? -35.723 -12.672 50.987 1.00 97.31 273 ARG A C 1
ATOM 2144 O O . ARG A 1 273 ? -36.630 -12.652 51.810 1.00 97.31 273 ARG A O 1
ATOM 2151 N N . GLU A 1 274 ? -34.520 -13.182 51.249 1.00 97.06 274 GLU A N 1
ATOM 2152 C CA . GLU A 1 274 ? -34.173 -13.781 52.547 1.00 97.06 274 GLU A CA 1
ATOM 2153 C C . GLU A 1 274 ? -34.353 -12.782 53.701 1.00 97.06 274 GLU A C 1
ATOM 2155 O O . GLU A 1 274 ? -34.878 -13.132 54.756 1.00 97.06 274 GLU A O 1
ATOM 2160 N N . TYR A 1 275 ? -33.972 -11.516 53.498 1.00 96.69 275 TYR A N 1
ATOM 2161 C CA . TYR A 1 275 ? -34.170 -10.461 54.490 1.00 96.69 275 TYR A CA 1
ATOM 2162 C C . TYR A 1 275 ? -35.656 -10.197 54.778 1.00 96.69 275 TYR A C 1
ATOM 2164 O O . TYR A 1 275 ? -36.046 -10.060 55.939 1.00 96.69 275 TYR A O 1
ATOM 2172 N N . GLU A 1 276 ? -36.492 -10.130 53.740 1.00 96.94 276 GLU A N 1
ATOM 2173 C CA . GLU A 1 276 ? -37.941 -9.947 53.881 1.00 96.94 276 GLU A CA 1
ATOM 2174 C C . GLU A 1 276 ? -38.596 -11.127 54.618 1.00 96.94 276 GLU A C 1
ATOM 2176 O O . GLU A 1 276 ? -39.409 -10.904 55.519 1.00 96.94 276 GLU A O 1
ATOM 2181 N N . GLU A 1 277 ? -38.196 -12.362 54.306 1.00 96.44 277 GLU A N 1
ATOM 2182 C CA . GLU A 1 277 ? -38.654 -13.572 55.000 1.00 96.44 277 GLU A CA 1
ATOM 2183 C C . GLU A 1 277 ? -38.258 -13.560 56.482 1.00 96.44 277 GLU A C 1
ATOM 2185 O O . GLU A 1 277 ? -39.096 -13.782 57.361 1.00 96.44 277 GLU A O 1
ATOM 2190 N N . LEU A 1 278 ? -36.997 -13.238 56.788 1.00 95.88 278 LEU A N 1
ATOM 2191 C CA . LEU A 1 278 ? -36.512 -13.177 58.166 1.00 95.88 278 LEU A CA 1
ATOM 2192 C C . LEU A 1 278 ? -37.231 -12.082 58.967 1.00 95.88 278 LEU A C 1
ATOM 2194 O O . LEU A 1 278 ? -37.576 -12.280 60.134 1.00 95.88 278 LEU A O 1
ATOM 2198 N N . ARG A 1 279 ? -37.504 -10.936 58.331 1.00 96.50 279 ARG A N 1
ATOM 2199 C CA . ARG A 1 279 ? -38.277 -9.841 58.926 1.00 96.50 279 ARG A CA 1
ATOM 2200 C C . ARG A 1 279 ? -39.698 -10.291 59.279 1.00 96.50 279 ARG A C 1
ATOM 2202 O O . ARG A 1 279 ? -40.151 -10.004 60.385 1.00 96.50 279 ARG A O 1
ATOM 2209 N N . GLN A 1 280 ? -40.376 -11.020 58.388 1.00 95.88 280 GLN A N 1
ATOM 2210 C CA . GLN A 1 280 ? -41.708 -11.576 58.663 1.00 95.88 280 GLN A CA 1
ATOM 2211 C C . GLN A 1 280 ? -41.683 -12.572 59.829 1.00 95.88 280 GLN A C 1
ATOM 2213 O O . GLN A 1 280 ? -42.508 -12.466 60.733 1.00 95.88 280 GLN A O 1
ATOM 2218 N N . GLN A 1 281 ? -40.698 -13.476 59.875 1.00 95.31 281 GLN A N 1
ATOM 2219 C CA . GLN A 1 281 ? -40.563 -14.436 60.979 1.00 95.31 281 GLN A CA 1
ATOM 2220 C C . GLN A 1 281 ? -40.368 -13.749 62.337 1.00 95.31 281 GLN A C 1
ATOM 2222 O O . GLN A 1 281 ? -40.920 -14.191 63.347 1.00 95.31 281 GLN A O 1
ATOM 2227 N N . VAL A 1 282 ? -39.585 -12.666 62.386 1.00 94.62 282 VAL A N 1
ATOM 2228 C CA . VAL A 1 282 ? -39.407 -11.881 63.616 1.00 94.62 282 VAL A CA 1
ATOM 2229 C C . VAL A 1 282 ? -40.728 -11.240 64.045 1.00 94.62 282 VAL A C 1
ATOM 2231 O O . VAL A 1 282 ? -41.086 -11.342 65.223 1.00 94.62 282 VAL A O 1
ATOM 2234 N N . ASP A 1 283 ? -41.461 -10.630 63.112 1.00 94.25 283 ASP A N 1
ATOM 2235 C CA . ASP A 1 283 ? -42.764 -10.011 63.378 1.00 94.25 283 ASP A CA 1
ATOM 2236 C C . ASP A 1 283 ? -43.776 -11.058 63.908 1.00 94.25 283 ASP A C 1
ATOM 2238 O O . ASP A 1 283 ? -44.441 -10.833 64.927 1.00 94.25 283 ASP A O 1
ATOM 2242 N N . GLU A 1 284 ? -43.826 -12.251 63.304 1.00 93.69 284 GLU A N 1
ATOM 2243 C CA . GLU A 1 284 ? -44.663 -13.377 63.749 1.00 93.69 284 GLU A CA 1
ATOM 2244 C C . GLU A 1 284 ? -44.291 -13.879 65.150 1.00 93.69 284 GLU A C 1
ATOM 2246 O O . GLU A 1 284 ? -45.164 -14.072 66.003 1.00 93.69 284 GLU A O 1
ATOM 2251 N N . GLN A 1 285 ? -42.997 -14.062 65.433 1.00 92.06 285 GLN A N 1
ATOM 2252 C CA . GLN A 1 285 ? -42.542 -14.488 66.759 1.00 92.06 285 GLN A CA 1
ATOM 2253 C C . GLN A 1 285 ? -42.892 -13.464 67.841 1.00 92.06 285 GLN A C 1
ATOM 2255 O O . GLN A 1 285 ? -43.235 -13.843 68.966 1.00 92.06 285 GLN A O 1
ATOM 2260 N N . GLN A 1 286 ? -42.808 -12.170 67.528 1.00 91.56 286 GLN A N 1
ATOM 2261 C CA . GLN A 1 286 ? -43.208 -11.113 68.453 1.00 91.56 286 GLN A CA 1
ATOM 2262 C C . GLN A 1 286 ? -44.717 -11.136 68.716 1.00 91.56 286 GLN A C 1
ATOM 2264 O O . GLN A 1 286 ? -45.128 -11.031 69.875 1.00 91.56 286 GLN A O 1
ATOM 2269 N N . ALA A 1 287 ? -45.539 -11.329 67.682 1.00 90.38 287 ALA A N 1
ATOM 2270 C CA . ALA A 1 287 ? -46.985 -11.474 67.833 1.00 90.38 287 ALA A CA 1
ATOM 2271 C C . ALA A 1 287 ? -47.351 -12.702 68.688 1.00 90.38 287 ALA A C 1
ATOM 2273 O O . ALA A 1 287 ? -48.126 -12.588 69.640 1.00 90.38 287 ALA A O 1
ATOM 2274 N N . ALA A 1 288 ? -46.725 -13.854 68.426 1.00 89.06 288 ALA A N 1
ATOM 2275 C CA . ALA A 1 288 ? -46.947 -15.081 69.189 1.00 89.06 288 ALA A CA 1
ATOM 2276 C C . ALA A 1 288 ? -46.546 -14.943 70.670 1.00 89.06 288 ALA A C 1
ATOM 2278 O O . ALA A 1 288 ? -47.223 -15.477 71.551 1.00 89.06 288 ALA A O 1
ATOM 2279 N N . LYS A 1 289 ? -45.463 -14.210 70.967 1.00 87.19 289 LYS A N 1
ATOM 2280 C CA . LYS A 1 289 ? -45.054 -13.909 72.350 1.00 87.19 289 LYS A CA 1
ATOM 2281 C C . LYS A 1 289 ? -46.073 -13.026 73.075 1.00 87.19 289 LYS A C 1
ATOM 2283 O O . LYS A 1 289 ? -46.369 -13.302 74.235 1.00 87.19 289 LYS A O 1
ATOM 2288 N N . LYS A 1 290 ? -46.638 -12.013 72.408 1.00 83.69 290 LYS A N 1
ATOM 2289 C CA . LYS A 1 290 ? -47.689 -11.161 72.994 1.00 83.69 290 LYS A CA 1
ATOM 2290 C C . LYS A 1 290 ? -48.935 -11.973 73.360 1.00 83.69 290 LYS A C 1
ATOM 2292 O O . LYS A 1 290 ? -49.355 -11.922 74.509 1.00 83.69 290 LYS A O 1
ATOM 2297 N N . LEU A 1 291 ? -49.420 -12.820 72.449 1.00 79.19 291 LEU A N 1
ATOM 2298 C CA . LEU A 1 291 ? -50.566 -13.712 72.693 1.00 79.19 291 LEU A CA 1
ATOM 2299 C C . LEU A 1 291 ? -50.368 -14.667 73.880 1.00 79.19 291 LEU A C 1
ATOM 2301 O O . LEU A 1 291 ? -51.312 -14.932 74.614 1.00 79.19 291 LEU A O 1
ATOM 2305 N N . LYS A 1 292 ? -49.147 -15.172 74.095 1.00 77.81 292 LYS A N 1
ATOM 2306 C CA . LYS A 1 292 ? -48.828 -16.035 75.249 1.00 77.81 292 LYS A CA 1
ATOM 2307 C C . LYS A 1 292 ? -48.737 -15.295 76.583 1.00 77.81 292 LYS A C 1
ATOM 2309 O O . LYS A 1 292 ? -48.738 -15.949 77.614 1.00 77.81 292 LYS A O 1
ATOM 2314 N N . THR A 1 293 ? -48.587 -13.973 76.567 1.00 75.69 293 THR A N 1
ATOM 2315 C CA . THR A 1 293 ? -48.455 -13.164 77.792 1.00 75.69 293 THR A CA 1
ATOM 2316 C C . THR A 1 293 ? -49.818 -12.656 78.286 1.00 75.69 293 THR A C 1
ATOM 2318 O O . THR A 1 293 ? -49.929 -12.227 79.428 1.00 75.69 293 THR A O 1
ATOM 2321 N N . GLU A 1 294 ? -50.853 -12.708 77.441 1.00 65.12 294 GLU A N 1
ATOM 2322 C CA . GLU A 1 294 ? -52.225 -12.269 77.751 1.00 65.12 294 GLU A CA 1
ATOM 2323 C C . GLU A 1 294 ? -53.174 -13.414 78.178 1.00 65.12 294 GLU A C 1
ATOM 2325 O O . GLU A 1 294 ? -54.332 -13.143 78.497 1.00 65.12 294 GLU A O 1
ATOM 2330 N N . GLN A 1 295 ? -52.705 -14.671 78.207 1.00 48.94 295 GLN A N 1
ATOM 2331 C CA . GLN A 1 295 ? -53.416 -15.841 78.761 1.00 48.94 295 GLN A CA 1
ATOM 2332 C C . GLN A 1 295 ? -52.886 -16.209 80.146 1.00 48.94 295 GLN A C 1
ATOM 2334 O O . GLN A 1 295 ? -53.718 -16.606 80.991 1.00 48.94 295 GLN A O 1
#

InterPro domains:
  IPR011598 Myc-type, basic helix-loop-helix (bHLH) domain [PF00010] (179-227)
  IPR011598 Myc-type, basic helix-loop-helix (bHLH) domain [PS50888] (178-226)
  IPR011598 Myc-type, basic helix-loop-helix (bHLH) domain [SM00353] (184-232)
  IPR036638 Helix-loop-helix DNA-binding domain superfamily [G3DSA:4.10.280.10] (177-240)
  IPR036638 Helix-loop-helix DNA-binding domain superfamily [SSF47459] (171-237)

Mean predicted aligned error: 23.21 Å

Solvent-accessible surface area (backbone atoms only — not comparable to full-atom values): 18022 Å² total; per-residue (Å²): 136,65,70,68,59,55,53,52,52,53,52,50,53,52,51,52,53,53,51,49,55,60,54,57,74,69,60,68,54,70,63,54,51,52,48,52,51,53,52,51,53,50,52,50,52,52,53,52,52,53,51,52,54,53,50,53,59,60,60,76,69,63,83,87,76,85,85,83,90,84,80,89,85,84,87,82,86,82,89,76,90,82,84,87,81,91,83,90,82,92,77,95,73,90,81,78,80,55,80,69,60,54,51,54,52,52,52,53,49,54,54,52,53,52,54,54,50,56,55,50,50,53,54,51,58,54,52,51,51,55,52,46,52,57,50,50,68,61,54,77,78,73,81,88,81,80,86,82,91,79,93,76,93,77,92,81,84,88,90,75,88,68,84,74,82,69,76,55,57,88,88,37,74,63,29,56,49,51,54,54,52,51,52,50,50,55,52,50,52,53,51,48,56,52,51,51,54,53,52,56,50,35,74,76,29,83,92,47,55,97,44,71,69,52,26,56,54,49,40,56,51,50,52,55,51,52,51,52,51,51,53,51,51,51,50,53,51,51,51,50,53,52,53,51,51,53,51,51,50,52,51,50,53,49,54,50,52,52,52,52,48,53,54,50,50,54,50,48,56,51,53,51,50,54,51,53,52,52,51,50,52,53,54,50,53,52,53,55,51,51,60,66,72,77,111